Protein AF-A0A3S3QC38-F1 (afdb_monomer_lite)

Organism: NCBI:txid1859131

Structure (mmCIF, N/CA/C/O backbone):
data_AF-A0A3S3QC38-F1
#
_entry.id   AF-A0A3S3QC38-F1
#
loop_
_atom_site.group_PDB
_atom_site.id
_atom_site.type_symbol
_atom_site.label_atom_id
_atom_site.label_alt_id
_atom_site.label_comp_id
_atom_site.label_asym_id
_atom_site.label_entity_id
_atom_site.label_seq_id
_atom_site.pdbx_PDB_ins_code
_atom_site.Cartn_x
_atom_site.Cartn_y
_atom_site.Cartn_z
_atom_site.occupancy
_atom_site.B_iso_or_equiv
_atom_site.auth_seq_id
_atom_site.auth_comp_id
_atom_site.auth_asym_id
_atom_site.auth_atom_id
_atom_site.pdbx_PDB_model_num
ATOM 1 N N . MET A 1 1 ? -0.407 10.934 -14.354 1.00 47.75 1 MET A N 1
ATOM 2 C CA . MET A 1 1 ? -0.727 11.441 -13.006 1.00 47.75 1 MET A CA 1
ATOM 3 C C . MET A 1 1 ? 0.006 12.748 -12.879 1.00 47.75 1 MET A C 1
ATOM 5 O O . MET A 1 1 ? 1.138 12.801 -13.330 1.00 47.75 1 MET A O 1
ATOM 9 N N . ASN A 1 2 ? -0.659 13.796 -12.411 1.00 53.56 2 ASN A N 1
ATOM 10 C CA . ASN A 1 2 ? 0.030 15.034 -12.074 1.00 53.56 2 ASN A CA 1
ATOM 11 C C . ASN A 1 2 ? 0.707 14.791 -10.716 1.00 53.56 2 ASN A C 1
ATOM 13 O O . ASN A 1 2 ? 0.024 14.315 -9.810 1.00 53.56 2 ASN A O 1
ATOM 17 N N . ASP A 1 3 ? 2.009 15.034 -10.573 1.00 58.38 3 ASP A N 1
ATOM 18 C CA . ASP A 1 3 ? 2.779 14.559 -9.407 1.00 58.38 3 ASP A CA 1
ATOM 19 C C . ASP A 1 3 ? 2.221 15.101 -8.080 1.00 58.38 3 ASP A C 1
ATOM 21 O O . ASP A 1 3 ? 2.177 14.400 -7.076 1.00 58.38 3 ASP A O 1
ATOM 25 N N . THR A 1 4 ? 1.659 16.311 -8.074 1.00 63.00 4 THR A N 1
ATOM 26 C CA . THR A 1 4 ? 1.004 16.893 -6.888 1.00 63.00 4 THR A CA 1
ATOM 27 C C . THR A 1 4 ? -0.223 16.099 -6.412 1.00 63.00 4 THR A C 1
ATOM 29 O O . THR A 1 4 ? -0.522 16.084 -5.219 1.00 63.00 4 THR A O 1
ATOM 32 N N . ASP A 1 5 ? -0.919 15.412 -7.317 1.00 85.62 5 ASP A N 1
ATOM 33 C CA . ASP A 1 5 ? -2.148 14.674 -7.006 1.00 85.62 5 ASP A CA 1
ATOM 34 C C . ASP A 1 5 ? -1.849 13.369 -6.252 1.00 85.62 5 ASP A C 1
ATOM 36 O O . ASP A 1 5 ? -2.540 13.034 -5.292 1.00 85.62 5 ASP A O 1
ATOM 40 N N . ILE A 1 6 ? -0.752 12.674 -6.587 1.00 93.88 6 ILE A N 1
ATOM 41 C CA . ILE A 1 6 ? -0.439 11.391 -5.940 1.00 93.88 6 ILE A CA 1
ATOM 42 C C . ILE A 1 6 ? 0.040 11.544 -4.500 1.00 93.88 6 ILE A C 1
ATOM 44 O O . ILE A 1 6 ? -0.321 10.744 -3.639 1.00 93.88 6 ILE A O 1
ATOM 48 N N . TYR A 1 7 ? 0.803 12.595 -4.197 1.00 93.62 7 TYR A N 1
ATOM 49 C CA . TYR A 1 7 ? 1.201 12.879 -2.818 1.00 93.62 7 TYR A CA 1
ATOM 50 C C . TYR A 1 7 ? -0.015 13.235 -1.953 1.00 93.62 7 TYR A C 1
ATOM 52 O O . TYR A 1 7 ? -0.112 12.778 -0.811 1.00 93.62 7 TYR A O 1
ATOM 60 N N . ASN A 1 8 ? -0.969 13.993 -2.509 1.00 94.19 8 ASN A N 1
ATOM 61 C CA . ASN A 1 8 ? -2.238 14.279 -1.844 1.00 94.19 8 ASN A CA 1
ATOM 62 C C . ASN A 1 8 ? -3.067 13.002 -1.636 1.00 94.19 8 ASN A C 1
ATOM 64 O O . ASN A 1 8 ? -3.601 12.797 -0.545 1.00 94.19 8 ASN A O 1
ATOM 68 N N . GLU A 1 9 ? -3.131 12.119 -2.634 1.00 96.31 9 GLU A N 1
ATOM 69 C CA . GLU A 1 9 ? -3.802 10.821 -2.526 1.00 96.31 9 GLU A CA 1
ATOM 70 C C . GLU A 1 9 ? -3.205 9.968 -1.398 1.00 96.31 9 GLU A C 1
ATOM 72 O O . GLU A 1 9 ? -3.947 9.528 -0.519 1.00 96.31 9 GLU A O 1
ATOM 77 N N . ILE A 1 10 ? -1.877 9.783 -1.357 1.00 97.31 10 ILE A N 1
ATOM 78 C CA . ILE A 1 10 ? -1.205 8.998 -0.304 1.00 97.31 10 ILE A CA 1
ATOM 79 C C . ILE A 1 10 ? -1.527 9.577 1.079 1.00 97.31 10 ILE A C 1
ATOM 81 O O . ILE A 1 10 ? -1.963 8.847 1.973 1.00 97.31 10 ILE A O 1
ATOM 85 N N . ASN A 1 11 ? -1.343 10.891 1.251 1.00 96.00 11 ASN A N 1
ATOM 86 C CA . ASN A 1 11 ? -1.612 11.566 2.520 1.00 96.00 11 ASN A CA 1
ATOM 87 C C . ASN A 1 11 ? -3.074 11.386 2.945 1.00 96.00 11 ASN A C 1
ATOM 89 O O . ASN A 1 11 ? -3.356 11.128 4.115 1.00 96.00 11 ASN A O 1
ATOM 93 N N . SER A 1 12 ? -4.006 11.478 1.998 1.00 96.31 12 SER A N 1
ATOM 94 C CA . SER A 1 12 ? -5.433 11.355 2.280 1.00 96.31 12 SER A CA 1
ATOM 95 C C . SER A 1 12 ? -5.813 9.927 2.674 1.00 96.31 12 SER A C 1
ATOM 97 O O . SER A 1 12 ? -6.453 9.711 3.703 1.00 96.31 12 SER A O 1
ATOM 99 N N . ARG A 1 13 ? -5.363 8.932 1.902 1.00 97.50 13 ARG A N 1
ATOM 100 C CA . ARG A 1 13 ? -5.682 7.517 2.136 1.00 97.50 13 ARG A CA 1
ATOM 101 C C . ARG A 1 13 ? -5.091 6.962 3.419 1.00 97.50 13 ARG A C 1
ATOM 103 O O . ARG A 1 13 ? -5.681 6.054 3.997 1.00 97.50 13 ARG A O 1
ATOM 110 N N . ILE A 1 14 ? -3.923 7.447 3.834 1.00 97.75 14 ILE A N 1
ATOM 111 C CA . ILE A 1 14 ? -3.209 6.896 4.989 1.00 97.75 14 ILE A CA 1
ATOM 112 C C . ILE A 1 14 ? -3.366 7.797 6.207 1.00 97.75 14 ILE A C 1
ATOM 114 O O . ILE A 1 14 ? -3.974 7.392 7.196 1.00 97.75 14 ILE A O 1
ATOM 118 N N . TYR A 1 15 ? -2.828 9.012 6.139 1.00 94.38 15 TYR A N 1
ATOM 119 C CA . TYR A 1 15 ? -2.765 9.909 7.287 1.00 94.38 15 TYR A CA 1
ATOM 120 C C . TYR A 1 15 ? -4.142 10.494 7.631 1.00 94.38 15 TYR A C 1
ATOM 122 O O . TYR A 1 15 ? -4.605 10.325 8.760 1.00 94.38 15 TYR A O 1
ATOM 130 N N . LEU A 1 16 ? -4.844 11.106 6.666 1.00 94.25 16 LEU A N 1
ATOM 131 C CA . LEU A 1 16 ? -6.165 11.694 6.934 1.00 94.25 16 LEU A CA 1
ATOM 132 C C . LEU A 1 16 ? -7.210 10.623 7.257 1.00 94.25 16 LEU A C 1
ATOM 134 O O . LEU A 1 16 ? -7.998 10.814 8.177 1.00 94.25 16 LEU A O 1
ATOM 138 N N . GLN A 1 17 ? -7.191 9.475 6.571 1.00 95.94 17 GLN A N 1
ATOM 139 C CA . GLN A 1 17 ? -8.055 8.340 6.912 1.00 95.94 17 GLN A CA 1
ATOM 140 C C . GLN A 1 17 ? -7.850 7.875 8.357 1.00 95.94 17 GLN A C 1
ATOM 142 O O . GLN A 1 17 ? -8.835 7.628 9.052 1.00 95.94 17 GLN A O 1
ATOM 147 N N . ALA A 1 18 ? -6.599 7.737 8.809 1.00 94.75 18 ALA A N 1
ATOM 148 C CA . ALA A 1 18 ? -6.314 7.353 10.186 1.00 94.75 18 ALA A CA 1
ATOM 149 C C . ALA A 1 18 ? -6.810 8.426 11.156 1.00 94.75 18 ALA A C 1
ATOM 151 O O . ALA A 1 18 ? -7.557 8.102 12.069 1.00 94.75 18 ALA A O 1
ATOM 152 N N . GLN A 1 19 ? -6.487 9.700 10.915 1.00 92.19 19 GLN A N 1
ATOM 153 C CA . GLN A 1 19 ? -6.956 10.822 11.734 1.00 92.19 19 GLN A CA 1
ATOM 154 C C . GLN A 1 19 ? -8.486 10.855 11.853 1.00 92.19 19 GLN A C 1
ATOM 156 O O . GLN A 1 19 ? -9.016 11.048 12.946 1.00 92.19 19 GLN A O 1
ATOM 161 N N . HIS A 1 20 ? -9.185 10.616 10.744 1.00 92.50 20 HIS A N 1
ATOM 162 C CA . HIS A 1 20 ? -10.645 10.592 10.674 1.00 92.50 20 HIS A CA 1
ATOM 163 C C . HIS A 1 20 ? -11.271 9.474 11.513 1.00 92.50 20 HIS A C 1
ATOM 165 O O . HIS A 1 20 ? -12.328 9.651 12.110 1.00 92.50 20 HIS A O 1
ATOM 171 N N . LEU A 1 21 ? -10.612 8.317 11.594 1.00 92.75 21 LEU A N 1
ATOM 172 C CA . LEU A 1 21 ? -11.066 7.196 12.424 1.00 92.75 21 LEU A CA 1
ATOM 173 C C . LEU A 1 21 ? -10.551 7.291 13.872 1.00 92.75 21 LEU A C 1
ATOM 175 O O . LEU A 1 21 ? -11.118 6.673 14.771 1.00 92.75 21 LEU A O 1
ATOM 179 N N . SER A 1 22 ? -9.491 8.059 14.121 1.00 87.00 22 SER A N 1
ATOM 180 C CA . SER A 1 22 ? -8.841 8.151 15.431 1.00 87.00 22 SER A CA 1
ATOM 181 C C . SER A 1 22 ? -9.603 8.992 16.454 1.00 87.00 22 SER A C 1
ATOM 183 O O . SER A 1 22 ? -9.296 8.898 17.640 1.00 87.00 22 SER A O 1
ATOM 185 N N . THR A 1 23 ? -10.621 9.762 16.051 1.00 83.06 23 THR A N 1
ATOM 186 C CA . THR A 1 23 ? -11.356 10.691 16.935 1.00 83.06 23 THR A CA 1
ATOM 187 C C . THR A 1 23 ? -11.881 10.041 18.222 1.00 83.06 23 THR A C 1
ATOM 189 O O . THR A 1 23 ? -11.963 10.702 19.252 1.00 83.06 23 THR A O 1
ATOM 192 N N . PHE A 1 24 ? -12.192 8.741 18.199 1.00 82.38 24 PHE A N 1
ATOM 193 C CA . PHE A 1 24 ? -12.720 8.010 19.358 1.00 82.38 24 PHE A CA 1
ATOM 194 C C . PHE A 1 24 ? -11.678 7.178 20.117 1.00 82.38 24 PHE A C 1
ATOM 196 O O . PHE A 1 24 ? -12.014 6.590 21.146 1.00 82.38 24 PHE A O 1
ATOM 203 N N . LEU A 1 25 ? -10.425 7.112 19.656 1.00 87.12 25 LEU A N 1
ATOM 204 C CA . LEU A 1 25 ? -9.401 6.263 20.274 1.00 87.12 25 LEU A CA 1
ATOM 205 C C . LEU A 1 25 ? -9.091 6.697 21.709 1.00 87.12 25 LEU A C 1
ATOM 207 O O . LEU A 1 25 ? -9.108 5.861 22.613 1.00 87.12 25 LEU A O 1
ATOM 211 N N . VAL A 1 26 ? -8.891 8.000 21.933 1.00 83.44 26 VAL A N 1
ATOM 212 C CA . VAL A 1 26 ? -8.611 8.559 23.267 1.00 83.44 26 VAL A CA 1
ATOM 213 C C . VAL A 1 26 ? -9.781 8.322 24.218 1.00 83.44 26 VAL A C 1
ATOM 215 O O . VAL A 1 26 ? -9.595 7.857 25.342 1.00 83.44 26 VAL A O 1
ATOM 218 N N . THR A 1 27 ? -11.010 8.562 23.753 1.00 83.50 27 THR A N 1
ATOM 219 C CA . THR A 1 27 ? -12.229 8.320 24.541 1.00 83.50 27 THR A CA 1
ATOM 220 C C . THR A 1 27 ? -12.402 6.841 24.896 1.00 83.50 27 THR A C 1
ATOM 222 O O . THR A 1 27 ? -12.952 6.524 25.947 1.00 83.50 27 THR A O 1
ATOM 225 N N . CYS A 1 28 ? -11.895 5.932 24.060 1.00 85.50 28 CYS A N 1
ATOM 226 C CA . CYS A 1 28 ? -11.933 4.487 24.289 1.00 85.50 28 CYS A CA 1
ATOM 227 C C . CYS A 1 28 ? -10.743 3.955 25.110 1.00 85.50 28 CYS A C 1
ATOM 229 O O . CYS A 1 28 ? -10.597 2.740 25.243 1.00 85.50 28 CYS A O 1
ATOM 231 N N . GLY A 1 29 ? -9.922 4.837 25.690 1.00 85.06 29 GLY A N 1
ATOM 232 C CA . GLY A 1 29 ? -8.865 4.471 26.634 1.00 85.06 29 GLY A CA 1
ATOM 233 C C . GLY A 1 29 ? -7.462 4.371 26.039 1.00 85.06 29 GLY A C 1
ATOM 234 O O . GLY A 1 29 ? -6.558 3.904 26.734 1.00 85.06 29 GLY A O 1
ATOM 235 N N . LEU A 1 30 ? -7.255 4.814 24.795 1.00 91.62 30 LEU A N 1
ATOM 236 C CA . LEU A 1 30 ? -5.915 4.963 24.233 1.00 91.62 30 LEU A CA 1
ATOM 237 C C . LEU A 1 30 ? -5.232 6.174 24.879 1.00 91.62 30 LEU A C 1
ATOM 239 O O . LEU A 1 30 ? -5.801 7.264 24.915 1.00 91.62 30 LEU A O 1
ATOM 243 N N . ASN A 1 31 ? -4.018 6.010 25.406 1.00 91.38 31 ASN A N 1
ATOM 244 C CA . ASN A 1 31 ? -3.305 7.155 25.977 1.00 91.38 31 ASN A CA 1
ATOM 245 C C . ASN A 1 31 ? -2.632 8.005 24.883 1.00 91.38 31 ASN A C 1
ATOM 247 O O . ASN A 1 31 ? -2.326 7.510 23.800 1.00 91.38 31 ASN A O 1
ATOM 251 N N . ALA A 1 32 ? -2.329 9.271 25.192 1.00 90.06 32 ALA A N 1
ATOM 252 C CA . ALA A 1 32 ? -1.720 10.207 24.238 1.00 90.06 32 ALA A CA 1
ATOM 253 C C . ALA A 1 32 ? -0.416 9.675 23.608 1.00 90.06 32 ALA A C 1
ATOM 255 O O . ALA A 1 32 ? -0.174 9.840 22.421 1.00 90.06 32 ALA A O 1
ATOM 256 N N . LYS A 1 33 ? 0.407 8.943 24.374 1.00 92.75 33 LYS A N 1
ATOM 257 C CA . LYS A 1 33 ? 1.656 8.356 23.862 1.00 92.75 33 LYS A CA 1
ATOM 258 C C . LYS A 1 33 ? 1.407 7.233 22.850 1.00 92.75 33 LYS A C 1
ATOM 260 O O . LYS A 1 33 ? 2.246 6.980 21.988 1.00 92.75 33 LYS A O 1
ATOM 265 N N . GLU A 1 34 ? 0.325 6.482 22.998 1.00 93.56 34 GLU A N 1
ATOM 266 C CA . GLU A 1 34 ? -0.087 5.457 22.038 1.00 93.56 34 GLU A CA 1
ATOM 267 C C . GLU A 1 34 ? -0.701 6.084 20.791 1.00 93.56 34 GLU A C 1
ATOM 269 O O . GLU A 1 34 ? -0.371 5.663 19.686 1.00 93.56 34 GLU A O 1
ATOM 274 N N . GLU A 1 35 ? -1.514 7.122 20.956 1.00 92.12 35 GLU A N 1
ATOM 275 C CA . GLU A 1 35 ? -2.044 7.920 19.853 1.00 92.12 35 GLU A CA 1
ATOM 276 C C . GLU A 1 35 ? -0.913 8.523 19.001 1.00 92.12 35 GLU A C 1
ATOM 278 O O . GLU A 1 35 ? -0.857 8.278 17.794 1.00 92.12 35 GLU A O 1
ATOM 283 N N . ASP A 1 36 ? 0.067 9.178 19.632 1.00 92.25 36 ASP A N 1
ATOM 284 C CA . ASP A 1 36 ? 1.259 9.715 18.962 1.00 92.25 36 ASP A CA 1
ATOM 285 C C . ASP A 1 36 ? 2.014 8.634 18.176 1.00 92.25 36 ASP A C 1
ATOM 287 O O . ASP A 1 36 ? 2.482 8.865 17.060 1.00 92.25 36 ASP A O 1
ATOM 291 N N . LYS A 1 37 ? 2.119 7.415 18.726 1.00 94.62 37 LYS A N 1
ATOM 292 C CA . LYS A 1 37 ? 2.753 6.293 18.018 1.00 94.62 37 LYS A CA 1
ATOM 293 C C . LYS A 1 37 ? 1.963 5.876 16.787 1.00 94.62 37 LYS A C 1
ATOM 295 O O . LYS A 1 37 ? 2.585 5.535 15.786 1.00 94.62 37 LYS A O 1
ATOM 300 N N . ILE A 1 38 ? 0.632 5.860 16.844 1.00 94.19 38 ILE A N 1
ATOM 301 C CA . ILE A 1 38 ? -0.197 5.541 15.673 1.00 94.19 38 ILE A CA 1
ATOM 302 C C . ILE A 1 38 ? 0.018 6.599 14.597 1.00 94.19 38 ILE A C 1
ATOM 304 O O . ILE A 1 38 ? 0.282 6.237 13.450 1.00 94.19 38 ILE A O 1
ATOM 308 N N . PHE A 1 39 ? -0.002 7.882 14.963 1.00 93.12 39 PHE A N 1
ATOM 309 C CA . PHE A 1 39 ? 0.266 8.963 14.018 1.00 93.12 39 PHE A CA 1
ATOM 310 C C . PHE A 1 39 ? 1.664 8.857 13.410 1.00 93.12 39 PHE A C 1
ATOM 312 O O . PHE A 1 39 ? 1.794 8.886 12.185 1.00 93.12 39 PHE A O 1
ATOM 319 N N . GLN A 1 40 ? 2.694 8.605 14.220 1.00 95.81 40 GLN A N 1
ATOM 320 C CA . GLN A 1 40 ? 4.047 8.381 13.714 1.00 95.81 40 GLN A CA 1
ATOM 321 C C . GLN A 1 40 ? 4.109 7.185 12.756 1.00 95.81 40 GLN A C 1
ATOM 323 O O . GLN A 1 40 ? 4.727 7.279 11.702 1.00 95.81 40 GLN A O 1
ATOM 328 N N . ILE A 1 41 ? 3.431 6.077 13.071 1.00 96.50 41 ILE A N 1
ATOM 329 C CA . ILE A 1 41 ? 3.367 4.911 12.182 1.00 96.50 41 ILE A CA 1
ATOM 330 C C . ILE A 1 41 ? 2.700 5.284 10.850 1.00 96.50 41 ILE A C 1
ATOM 332 O O . ILE A 1 41 ? 3.209 4.912 9.795 1.00 96.50 41 ILE A O 1
ATOM 336 N N . THR A 1 42 ? 1.5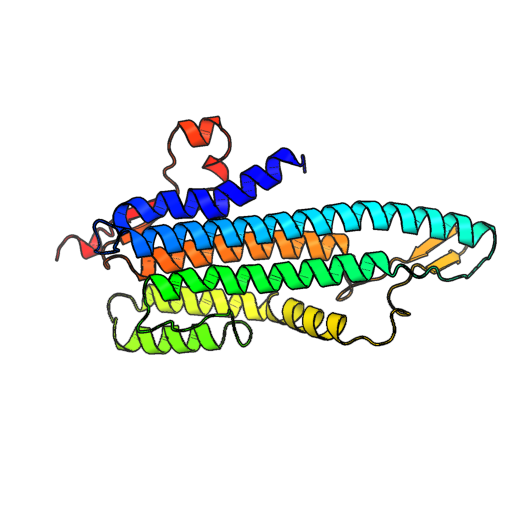90 6.027 10.865 1.00 96.62 42 THR A N 1
ATOM 337 C CA . THR A 1 42 ? 0.897 6.446 9.629 1.00 96.62 42 THR A CA 1
ATOM 338 C C . THR A 1 42 ? 1.739 7.398 8.781 1.00 96.62 42 THR A C 1
ATOM 340 O O . THR A 1 42 ? 1.742 7.289 7.552 1.00 96.62 42 THR A O 1
ATOM 343 N N . LEU A 1 43 ? 2.512 8.279 9.420 1.00 96.38 43 LEU A N 1
ATOM 344 C CA . LEU A 1 43 ? 3.472 9.146 8.749 1.00 96.38 43 LEU A CA 1
ATOM 345 C C . LEU A 1 43 ? 4.625 8.333 8.147 1.00 96.38 43 LEU A C 1
ATOM 347 O O . LEU A 1 43 ? 4.958 8.515 6.980 1.00 96.38 43 LEU A O 1
ATOM 351 N N . ASP A 1 44 ? 5.188 7.387 8.899 1.00 97.25 44 ASP A N 1
ATOM 352 C CA . ASP A 1 44 ? 6.259 6.516 8.414 1.00 97.25 44 ASP A CA 1
ATOM 353 C C . ASP A 1 44 ? 5.798 5.721 7.184 1.00 97.25 44 ASP A C 1
ATOM 355 O O . ASP A 1 44 ? 6.511 5.657 6.186 1.00 97.25 44 ASP A O 1
ATOM 359 N N . VAL A 1 45 ? 4.587 5.153 7.213 1.00 97.88 45 VAL A N 1
ATOM 360 C CA . VAL A 1 45 ? 3.989 4.460 6.059 1.00 97.88 45 VAL A CA 1
ATOM 361 C C . VAL A 1 45 ? 3.817 5.400 4.869 1.00 97.88 45 VAL A C 1
ATOM 363 O O . VAL A 1 45 ? 4.167 5.034 3.748 1.00 97.88 45 VAL A O 1
ATOM 366 N N . THR A 1 46 ? 3.317 6.612 5.109 1.00 97.56 46 THR A N 1
ATOM 367 C CA . THR A 1 46 ? 3.157 7.648 4.082 1.00 97.56 46 THR A CA 1
ATOM 368 C C . THR A 1 46 ? 4.496 7.932 3.398 1.00 97.56 46 THR A C 1
ATOM 370 O O . THR A 1 46 ? 4.588 7.844 2.177 1.00 97.56 46 THR A O 1
ATOM 373 N N . LEU A 1 47 ? 5.566 8.149 4.168 1.00 96.94 47 LEU A N 1
ATOM 374 C CA . LEU A 1 47 ? 6.917 8.370 3.642 1.00 96.94 47 LEU A CA 1
ATOM 375 C C . LEU A 1 47 ? 7.440 7.175 2.829 1.00 96.94 47 LEU A C 1
ATOM 377 O O . LEU A 1 47 ? 8.117 7.364 1.819 1.00 96.94 47 LEU A O 1
ATOM 381 N N . LYS A 1 48 ? 7.121 5.937 3.227 1.00 98.00 48 LYS A N 1
ATOM 382 C CA . LYS A 1 48 ? 7.500 4.736 2.462 1.00 98.00 48 LYS A CA 1
ATOM 383 C C . LYS A 1 48 ? 6.765 4.637 1.126 1.00 98.00 48 LYS A C 1
ATOM 385 O O . LYS A 1 48 ? 7.398 4.330 0.118 1.00 98.00 48 LYS A O 1
ATOM 390 N N . LEU A 1 49 ? 5.472 4.950 1.095 1.00 98.19 49 LEU A N 1
ATOM 391 C CA . LEU A 1 49 ? 4.689 5.007 -0.143 1.00 98.19 49 LEU A CA 1
ATOM 392 C C . LEU A 1 49 ? 5.171 6.133 -1.070 1.00 98.19 49 LEU A C 1
ATOM 394 O O . LEU A 1 49 ? 5.271 5.935 -2.276 1.00 98.19 49 LEU A O 1
ATOM 398 N N . GLN A 1 50 ? 5.549 7.287 -0.522 1.00 97.06 50 GLN A N 1
ATOM 399 C CA . GLN A 1 50 ? 6.156 8.370 -1.303 1.00 97.06 50 GLN A CA 1
ATOM 400 C C . GLN A 1 50 ? 7.519 7.964 -1.882 1.00 97.06 50 GLN A C 1
ATOM 402 O O . GLN A 1 50 ? 7.803 8.240 -3.044 1.00 97.06 50 GLN A O 1
ATOM 407 N N . ALA A 1 51 ? 8.337 7.228 -1.124 1.00 97.69 51 ALA A N 1
ATOM 408 C CA . ALA A 1 51 ? 9.584 6.667 -1.641 1.00 97.69 51 ALA A CA 1
ATOM 409 C C . ALA A 1 51 ? 9.348 5.653 -2.779 1.00 97.69 51 ALA A C 1
ATOM 411 O O . ALA A 1 51 ? 10.148 5.570 -3.707 1.00 97.69 51 ALA A O 1
ATOM 412 N N . MET A 1 52 ? 8.238 4.904 -2.758 1.00 98.12 52 MET A N 1
ATOM 413 C CA . MET A 1 52 ? 7.853 4.055 -3.893 1.00 98.12 52 MET A CA 1
ATOM 414 C C . MET A 1 52 ? 7.555 4.882 -5.152 1.00 98.12 52 MET A C 1
ATOM 416 O O . MET A 1 52 ? 7.988 4.494 -6.234 1.00 98.12 52 MET A O 1
ATOM 420 N N . ILE A 1 53 ? 6.865 6.022 -5.023 1.00 97.56 53 ILE A N 1
ATOM 421 C CA . ILE A 1 53 ? 6.626 6.948 -6.144 1.00 97.56 53 ILE A CA 1
ATOM 422 C C . ILE A 1 53 ? 7.940 7.507 -6.688 1.00 97.56 53 ILE A C 1
ATOM 424 O O . ILE A 1 53 ? 8.158 7.460 -7.894 1.00 97.56 53 ILE A O 1
ATOM 428 N N . TYR A 1 54 ? 8.856 7.917 -5.813 1.00 97.25 54 TYR A N 1
ATOM 429 C CA . TYR A 1 54 ? 10.188 8.367 -6.218 1.00 97.25 54 TYR A CA 1
ATOM 430 C C . TYR A 1 54 ? 10.917 7.331 -7.096 1.00 97.25 54 TYR A C 1
ATOM 432 O O . TYR A 1 54 ? 11.405 7.655 -8.180 1.00 97.25 54 TYR A O 1
ATOM 440 N N . HIS A 1 55 ? 10.942 6.061 -6.676 1.00 97.38 55 HIS A N 1
ATOM 441 C CA . HIS A 1 55 ? 11.568 4.993 -7.463 1.00 97.38 55 HIS A CA 1
ATOM 442 C C . HIS A 1 55 ? 10.812 4.700 -8.769 1.00 97.38 55 HIS A C 1
ATOM 444 O O . HIS A 1 55 ? 11.430 4.395 -9.787 1.00 97.38 55 HIS A O 1
ATOM 450 N N . LEU A 1 56 ? 9.482 4.828 -8.779 1.00 96.56 56 LEU A N 1
ATOM 451 C CA . LEU A 1 56 ? 8.662 4.703 -9.987 1.00 96.56 56 LEU A CA 1
ATOM 452 C C . LEU A 1 56 ? 8.988 5.794 -11.023 1.00 96.56 56 LEU A C 1
ATOM 454 O O . LEU A 1 56 ? 9.127 5.508 -12.216 1.00 96.56 56 LEU A O 1
ATOM 458 N N . GLU A 1 57 ? 9.092 7.043 -10.578 1.00 96.06 57 GLU A N 1
ATOM 459 C CA . GLU A 1 57 ? 9.415 8.201 -11.415 1.00 96.06 57 GLU A CA 1
ATOM 460 C C . GLU A 1 57 ? 10.834 8.079 -11.982 1.00 96.06 57 GLU A C 1
ATOM 462 O O . GLU A 1 57 ? 11.035 8.210 -13.194 1.00 96.06 57 GLU A O 1
ATOM 467 N N . ASN A 1 58 ? 11.804 7.721 -11.136 1.00 97.06 58 ASN A N 1
ATOM 468 C CA . ASN A 1 58 ? 13.174 7.448 -11.565 1.00 97.06 58 ASN A CA 1
ATOM 469 C C . ASN A 1 58 ? 13.245 6.311 -12.580 1.00 97.06 58 ASN A C 1
ATOM 471 O O . ASN A 1 58 ? 13.906 6.464 -13.609 1.00 97.06 58 ASN A O 1
ATOM 475 N N . TYR A 1 59 ? 12.549 5.200 -12.327 1.00 95.69 59 TYR A N 1
ATOM 476 C CA . TYR A 1 59 ? 12.483 4.090 -13.272 1.00 95.69 59 TYR A CA 1
ATOM 477 C C . TYR A 1 59 ? 11.902 4.561 -14.609 1.00 95.69 59 TYR A C 1
ATOM 479 O O . TYR A 1 59 ? 12.461 4.258 -15.656 1.00 95.69 59 TYR A O 1
ATOM 487 N N . THR A 1 60 ? 10.818 5.343 -14.597 1.00 95.69 60 THR A N 1
ATOM 488 C CA . THR A 1 60 ? 10.175 5.861 -15.821 1.00 95.69 60 THR A CA 1
ATOM 489 C C . THR A 1 60 ? 11.136 6.709 -16.654 1.00 95.69 60 THR A C 1
ATOM 491 O O . THR A 1 60 ? 11.217 6.557 -17.878 1.00 95.69 60 THR A O 1
ATOM 494 N N . ARG A 1 61 ? 11.893 7.586 -15.989 1.00 96.19 61 ARG A N 1
ATOM 495 C CA . ARG A 1 61 ? 12.916 8.414 -16.632 1.00 96.19 61 ARG A CA 1
ATOM 496 C C . ARG A 1 61 ? 14.031 7.549 -17.228 1.00 96.19 61 ARG A C 1
ATOM 498 O O . ARG A 1 61 ? 14.335 7.681 -18.412 1.00 96.19 61 ARG A O 1
ATOM 505 N N . LEU A 1 62 ? 14.592 6.637 -16.434 1.00 94.75 62 LEU A N 1
ATOM 506 C CA . LEU A 1 62 ? 15.672 5.744 -16.859 1.00 94.75 62 LEU A CA 1
ATOM 507 C C . LEU A 1 62 ? 15.235 4.794 -17.988 1.00 94.75 62 LEU A C 1
ATOM 509 O O . LEU A 1 62 ? 16.021 4.548 -18.895 1.00 94.75 62 LEU A O 1
ATOM 513 N N . ASP A 1 63 ? 13.998 4.286 -17.981 1.00 93.06 63 ASP A N 1
ATOM 514 C CA . ASP A 1 63 ? 13.464 3.391 -19.027 1.00 93.06 63 ASP A CA 1
ATOM 515 C C . ASP A 1 63 ? 13.470 4.103 -20.384 1.00 93.06 63 ASP A C 1
ATOM 517 O O . ASP A 1 63 ? 13.905 3.548 -21.393 1.00 93.06 63 ASP A O 1
ATOM 521 N N . SER A 1 64 ? 13.083 5.381 -20.386 1.00 92.44 64 SER A N 1
ATOM 522 C CA . SER A 1 64 ? 13.113 6.227 -21.581 1.00 92.44 64 SER A CA 1
ATOM 523 C C . SER A 1 64 ? 14.545 6.488 -22.068 1.00 92.44 64 SER A C 1
ATOM 525 O O . SER A 1 64 ? 14.812 6.461 -23.271 1.00 92.44 64 SER A O 1
ATOM 527 N N . GLU A 1 65 ? 15.483 6.732 -21.149 1.00 92.44 65 GLU A N 1
ATOM 528 C CA . GLU A 1 65 ? 16.903 6.933 -21.465 1.00 92.44 65 GLU A CA 1
ATOM 529 C C . GLU A 1 65 ? 17.519 5.663 -22.072 1.00 92.44 65 GLU A C 1
ATOM 531 O O . GLU A 1 65 ? 18.054 5.713 -23.183 1.00 92.44 65 GLU A O 1
ATOM 536 N N . TYR A 1 66 ? 17.351 4.511 -21.417 1.00 91.12 66 TYR A N 1
ATOM 537 C CA . TYR A 1 66 ? 17.888 3.235 -21.888 1.00 91.12 66 TYR A CA 1
ATOM 538 C C . TYR A 1 66 ? 17.273 2.776 -23.207 1.00 91.12 66 TYR A C 1
ATOM 540 O O . TYR A 1 66 ? 17.989 2.245 -24.055 1.00 91.12 66 TYR A O 1
ATOM 548 N N . GLN A 1 67 ? 15.977 3.004 -23.429 1.00 89.50 67 GLN A N 1
ATOM 549 C CA . GLN A 1 67 ? 15.345 2.690 -24.709 1.00 89.50 67 GLN A CA 1
ATOM 550 C C . GLN A 1 67 ? 15.984 3.492 -25.857 1.00 89.50 67 GLN A C 1
ATOM 552 O O . GLN A 1 67 ? 16.314 2.932 -26.907 1.00 89.50 67 GLN A O 1
ATOM 557 N N . ASN A 1 68 ? 16.208 4.792 -25.648 1.00 88.44 68 ASN A N 1
ATOM 558 C CA . ASN A 1 68 ? 16.857 5.654 -26.635 1.00 88.44 68 ASN A CA 1
ATOM 559 C C . ASN A 1 68 ? 18.323 5.261 -26.873 1.00 88.44 68 ASN A C 1
ATOM 561 O O . ASN A 1 68 ? 18.798 5.277 -28.012 1.00 88.44 68 ASN A O 1
ATOM 565 N N . GLU A 1 69 ? 19.053 4.913 -25.814 1.00 87.44 69 GLU A N 1
ATOM 566 C CA . GLU A 1 69 ? 20.436 4.444 -25.911 1.00 87.44 69 GLU A CA 1
ATOM 567 C C . GLU A 1 69 ? 20.543 3.108 -26.643 1.00 87.44 69 GLU A C 1
ATOM 569 O O . GLU A 1 69 ? 21.384 2.980 -27.533 1.00 87.44 69 GLU A O 1
ATOM 574 N N . ALA A 1 70 ? 19.664 2.150 -26.345 1.00 87.19 70 ALA A N 1
ATOM 575 C CA . ALA A 1 70 ? 19.624 0.854 -27.012 1.00 87.19 70 ALA A CA 1
ATOM 576 C C . ALA A 1 70 ? 19.383 1.009 -28.522 1.00 87.19 70 ALA A C 1
ATOM 578 O O . ALA A 1 70 ? 20.080 0.391 -29.325 1.00 87.19 70 ALA A O 1
ATOM 579 N N . MET A 1 71 ? 18.470 1.901 -28.928 1.00 86.38 71 MET A N 1
ATOM 580 C CA . MET A 1 71 ? 18.255 2.225 -30.344 1.00 86.38 71 MET A CA 1
ATOM 581 C C . MET A 1 71 ? 19.499 2.839 -31.000 1.00 86.38 71 MET A C 1
ATOM 583 O O . MET A 1 71 ? 19.915 2.404 -32.074 1.00 86.38 71 MET A O 1
ATOM 587 N N . LYS A 1 72 ? 20.131 3.829 -30.355 1.00 86.56 72 LYS A N 1
ATOM 588 C CA . LYS A 1 72 ? 21.368 4.449 -30.866 1.00 86.56 72 LYS A CA 1
ATOM 589 C C . LYS A 1 72 ? 22.506 3.436 -30.981 1.00 86.56 72 LYS A C 1
ATOM 591 O O . LYS A 1 72 ? 23.300 3.510 -31.920 1.00 86.56 72 LYS A O 1
ATOM 596 N N . HIS A 1 73 ? 22.600 2.521 -30.020 1.00 85.12 73 HIS A N 1
ATOM 597 C CA . HIS A 1 73 ? 23.611 1.477 -29.991 1.00 85.12 73 HIS A CA 1
ATOM 598 C C . HIS A 1 73 ? 23.369 0.448 -31.096 1.00 85.12 73 HIS A C 1
ATOM 600 O O . HIS A 1 73 ? 24.313 0.102 -31.797 1.00 85.12 73 HIS A O 1
ATOM 606 N N . PHE A 1 74 ? 22.117 0.050 -31.337 1.00 84.38 74 PHE A N 1
ATOM 607 C CA . PHE A 1 74 ? 21.742 -0.842 -32.435 1.00 84.38 74 PHE A CA 1
ATOM 608 C C . PHE A 1 74 ? 22.138 -0.290 -33.810 1.00 84.38 74 PHE A C 1
ATOM 610 O O . PHE A 1 74 ? 22.719 -1.022 -34.607 1.00 84.38 74 PHE A O 1
ATOM 617 N N . CYS A 1 75 ? 21.934 1.011 -34.062 1.00 80.69 75 CYS A N 1
ATOM 618 C CA . CYS A 1 75 ? 22.364 1.650 -35.314 1.00 80.69 75 CYS A CA 1
ATOM 619 C C . CYS A 1 75 ? 23.878 1.537 -35.571 1.00 80.69 75 CYS A C 1
ATOM 621 O O . CYS A 1 75 ? 24.313 1.614 -36.716 1.00 80.69 75 CYS A O 1
ATOM 623 N N . LYS A 1 76 ? 24.689 1.396 -34.513 1.00 82.56 76 LYS A N 1
ATOM 624 C CA . LYS A 1 76 ? 26.150 1.241 -34.605 1.00 82.56 76 LYS A CA 1
ATOM 625 C C . LYS A 1 76 ? 26.589 -0.224 -34.535 1.00 82.56 76 LYS A C 1
ATOM 627 O O . LYS A 1 76 ? 27.583 -0.590 -35.153 1.00 82.56 76 LYS A O 1
ATOM 632 N N . PHE A 1 77 ? 25.856 -1.040 -33.783 1.00 82.25 77 PHE A N 1
ATOM 633 C CA . PHE A 1 77 ? 26.154 -2.434 -33.474 1.00 82.25 77 PHE A CA 1
ATOM 634 C C . PHE A 1 77 ? 24.856 -3.260 -33.503 1.00 82.25 77 PHE A C 1
ATOM 636 O O . PHE A 1 77 ? 24.223 -3.458 -32.456 1.00 82.25 77 PHE A O 1
ATOM 643 N N . PRO A 1 78 ? 24.438 -3.747 -34.684 1.00 78.94 78 PRO A N 1
ATOM 644 C CA . PRO A 1 78 ? 23.238 -4.566 -34.814 1.00 78.94 78 PRO A CA 1
ATOM 645 C C . PRO A 1 78 ? 23.294 -5.817 -33.925 1.00 78.94 78 PRO A C 1
ATOM 647 O O . PRO A 1 78 ? 24.357 -6.410 -33.741 1.00 78.94 78 PRO A O 1
ATOM 650 N N . ASN A 1 79 ? 22.144 -6.224 -33.380 1.00 71.38 79 ASN A N 1
ATOM 651 C CA . ASN A 1 79 ? 21.975 -7.389 -32.492 1.00 71.38 79 ASN A CA 1
ATOM 652 C C . ASN A 1 79 ? 22.730 -7.315 -31.148 1.00 71.38 79 ASN A C 1
ATOM 654 O O . ASN A 1 79 ? 22.953 -8.336 -30.494 1.00 71.38 79 ASN A O 1
ATOM 658 N N . SER A 1 80 ? 23.122 -6.117 -30.715 1.00 72.81 80 SER A N 1
ATOM 659 C CA . SER A 1 80 ? 23.718 -5.903 -29.395 1.00 72.81 80 SER A CA 1
ATOM 660 C C . SER A 1 80 ? 22.666 -5.874 -28.279 1.00 72.81 80 SER A C 1
ATOM 662 O O . SER A 1 80 ? 21.495 -5.551 -28.492 1.00 72.81 80 SER A O 1
ATOM 664 N N . ARG A 1 81 ? 23.098 -6.222 -27.062 1.00 77.56 81 ARG A N 1
ATOM 665 C CA . ARG A 1 81 ? 22.316 -6.049 -25.832 1.00 77.56 81 ARG A CA 1
ATOM 666 C C . ARG A 1 81 ? 22.849 -4.857 -25.054 1.00 77.56 81 ARG A C 1
ATOM 668 O O . ARG A 1 81 ? 24.063 -4.687 -24.950 1.00 77.56 81 ARG A O 1
ATOM 675 N N . SER A 1 82 ? 21.944 -4.088 -24.462 1.00 78.31 82 SER A N 1
ATOM 676 C CA . SER A 1 82 ? 22.288 -2.974 -23.579 1.00 78.31 82 SER A CA 1
ATOM 677 C C . SER A 1 82 ? 21.845 -3.311 -22.161 1.00 78.31 82 SER A C 1
ATOM 679 O O . SER A 1 82 ? 20.651 -3.448 -21.891 1.00 78.31 82 SER A O 1
ATOM 681 N N . ASN A 1 83 ? 22.816 -3.473 -21.260 1.00 77.06 83 ASN A N 1
ATOM 682 C CA . ASN A 1 83 ? 22.546 -3.706 -19.843 1.00 77.06 83 ASN A CA 1
ATOM 683 C C . ASN A 1 83 ? 21.914 -2.458 -19.221 1.00 77.06 83 ASN A C 1
ATOM 685 O O . ASN A 1 83 ? 22.425 -1.353 -19.402 1.00 77.06 83 ASN A O 1
ATOM 689 N N . CYS A 1 84 ? 20.858 -2.642 -18.433 1.00 83.50 84 CYS A N 1
ATOM 690 C CA . CYS A 1 84 ? 20.157 -1.558 -17.749 1.00 83.50 84 CYS A CA 1
ATOM 691 C C . CYS A 1 84 ? 20.227 -1.726 -16.224 1.00 83.50 84 CYS A C 1
ATOM 693 O O . CYS A 1 84 ? 19.215 -1.803 -15.531 1.00 83.50 84 CYS A O 1
ATOM 695 N N . CYS A 1 85 ? 21.453 -1.776 -15.689 1.00 83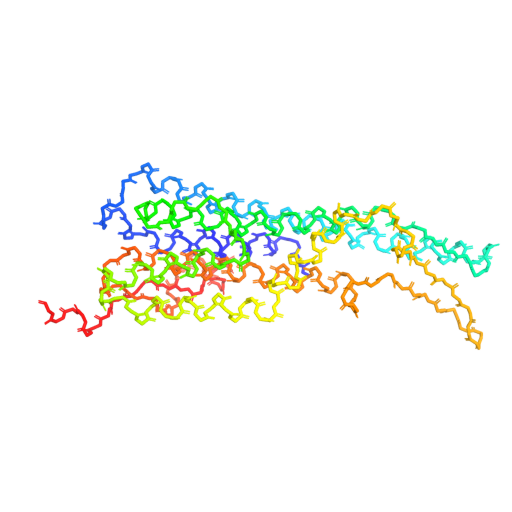.00 85 CYS A N 1
ATOM 696 C CA . CYS A 1 85 ? 21.702 -2.021 -14.265 1.00 83.00 85 CYS A CA 1
ATOM 697 C C . CYS A 1 85 ? 20.968 -1.033 -13.347 1.00 83.00 85 CYS A C 1
ATOM 699 O O . CYS A 1 85 ? 20.476 -1.433 -12.302 1.00 83.00 85 CYS A O 1
ATOM 701 N N . LEU A 1 86 ? 20.845 0.244 -13.724 1.00 89.12 86 LEU A N 1
ATOM 702 C CA . LEU A 1 86 ? 20.147 1.213 -12.873 1.00 89.12 86 LEU A CA 1
ATOM 703 C C . LEU A 1 86 ? 18.647 0.910 -12.752 1.00 89.12 86 LEU A C 1
ATOM 705 O O . LEU A 1 86 ? 18.084 1.107 -11.681 1.00 89.12 86 LEU A O 1
ATOM 709 N N . LEU A 1 87 ? 18.015 0.352 -13.791 1.00 90.50 87 LEU A N 1
ATOM 710 C CA . LEU A 1 87 ? 16.606 -0.039 -13.718 1.00 90.50 87 LEU A CA 1
ATOM 711 C C . LEU A 1 87 ? 16.377 -1.154 -12.699 1.00 90.50 87 LEU A C 1
ATOM 713 O O . LEU A 1 87 ? 15.412 -1.097 -11.939 1.00 90.50 87 LEU A O 1
ATOM 717 N N . ILE A 1 88 ? 17.274 -2.145 -12.634 1.00 88.88 88 ILE A N 1
ATOM 718 C CA . ILE A 1 88 ? 17.118 -3.222 -11.651 1.00 88.88 88 ILE A CA 1
ATOM 719 C C . ILE A 1 88 ? 17.288 -2.708 -10.217 1.00 88.88 88 ILE A C 1
ATOM 721 O O . ILE A 1 88 ? 16.592 -3.174 -9.320 1.00 88.88 88 ILE A O 1
ATOM 725 N N . HIS A 1 89 ? 18.152 -1.711 -10.007 1.00 90.50 89 HIS A N 1
ATOM 726 C CA . HIS A 1 89 ? 18.361 -1.104 -8.697 1.00 90.50 89 HIS A CA 1
ATOM 727 C C . HIS A 1 89 ? 17.148 -0.283 -8.260 1.00 90.50 89 HIS A C 1
ATOM 729 O O . HIS A 1 89 ? 16.731 -0.399 -7.109 1.00 90.50 89 HIS A O 1
ATOM 735 N N . GLU A 1 90 ? 16.536 0.482 -9.169 1.00 94.75 90 GLU A N 1
ATOM 736 C CA . GLU A 1 90 ? 15.282 1.184 -8.872 1.00 94.75 90 GLU A CA 1
ATOM 737 C C . GLU A 1 90 ? 14.143 0.201 -8.565 1.00 94.75 90 GLU A C 1
ATOM 739 O O . GLU A 1 90 ? 13.400 0.401 -7.604 1.00 94.75 90 GLU A O 1
ATOM 744 N N . LEU A 1 91 ? 14.032 -0.904 -9.314 1.00 93.06 91 LEU A N 1
ATOM 745 C CA . LEU A 1 91 ? 13.042 -1.950 -9.043 1.00 93.06 91 LEU A CA 1
ATOM 746 C C . LEU A 1 91 ? 13.273 -2.624 -7.681 1.00 93.06 91 LEU A C 1
ATOM 748 O O . LEU A 1 91 ? 12.324 -2.838 -6.925 1.00 93.06 91 LEU A O 1
ATOM 752 N N . GLU A 1 92 ? 14.519 -2.960 -7.351 1.00 92.00 92 GLU A N 1
ATOM 753 C CA . GLU A 1 92 ? 14.866 -3.563 -6.064 1.00 92.00 92 GLU A CA 1
ATOM 754 C C . GLU A 1 92 ? 14.553 -2.613 -4.901 1.00 92.00 92 GLU A C 1
ATOM 756 O O . GLU A 1 92 ? 13.899 -3.010 -3.930 1.00 92.00 92 GLU A O 1
ATOM 761 N N . ALA A 1 93 ? 14.965 -1.348 -5.011 1.00 94.94 93 ALA A N 1
ATOM 762 C CA . ALA A 1 93 ? 14.701 -0.333 -4.000 1.00 94.94 93 ALA A CA 1
ATOM 763 C C . ALA A 1 93 ? 13.193 -0.097 -3.824 1.00 94.94 93 ALA A C 1
ATOM 765 O O . ALA A 1 93 ? 12.698 -0.058 -2.694 1.00 94.94 93 ALA A O 1
ATOM 766 N N . TYR A 1 94 ? 12.439 -0.051 -4.924 1.00 96.62 94 TYR A N 1
ATOM 767 C CA . TYR A 1 94 ? 10.980 0.007 -4.912 1.00 96.62 94 TYR A CA 1
ATOM 768 C C . TYR A 1 94 ? 10.357 -1.178 -4.154 1.00 96.62 94 TYR A C 1
ATOM 770 O O . TYR A 1 94 ? 9.543 -0.983 -3.247 1.00 96.62 94 TYR A O 1
ATOM 778 N N . LEU A 1 95 ? 10.765 -2.413 -4.470 1.00 94.94 95 LEU A N 1
ATOM 779 C CA . LEU A 1 95 ? 10.265 -3.628 -3.814 1.00 94.94 95 LEU A CA 1
ATOM 780 C C . LEU A 1 95 ? 10.641 -3.684 -2.323 1.00 94.94 95 LEU A C 1
ATOM 782 O O . LEU A 1 95 ? 9.884 -4.209 -1.498 1.00 94.94 95 LEU A O 1
ATOM 786 N N . PHE A 1 96 ? 11.783 -3.103 -1.954 1.00 94.19 96 PHE A N 1
ATOM 787 C CA . PHE A 1 96 ? 12.171 -2.929 -0.560 1.00 94.19 96 PHE A CA 1
ATOM 788 C C . PHE A 1 96 ? 11.226 -1.968 0.178 1.00 94.19 96 PHE A C 1
ATOM 790 O O . PHE A 1 96 ? 10.734 -2.312 1.259 1.00 94.19 96 PHE A O 1
ATOM 797 N N . GLN A 1 97 ? 10.912 -0.803 -0.405 1.00 96.94 97 GLN A N 1
ATOM 798 C CA . GLN A 1 97 ? 9.947 0.133 0.190 1.00 96.94 97 GLN A CA 1
ATOM 799 C C . GLN A 1 97 ? 8.542 -0.472 0.267 1.00 96.94 97 GLN A C 1
ATOM 801 O O . GLN A 1 97 ? 7.866 -0.303 1.281 1.00 96.94 97 GLN A O 1
ATOM 806 N N . PHE A 1 98 ? 8.132 -1.248 -0.739 1.00 96.56 98 PHE A N 1
ATOM 807 C CA . PHE A 1 98 ? 6.875 -1.994 -0.730 1.00 96.56 98 PHE A CA 1
ATOM 808 C C . PHE A 1 98 ? 6.759 -2.894 0.514 1.00 96.56 98 PHE A C 1
ATOM 810 O O . PHE A 1 98 ? 5.813 -2.773 1.298 1.00 96.56 98 PHE A O 1
ATOM 817 N N . LYS A 1 99 ? 7.758 -3.755 0.760 1.00 94.12 99 LYS A N 1
ATOM 818 C CA . LYS A 1 99 ? 7.747 -4.642 1.933 1.00 94.12 99 LYS A CA 1
ATOM 819 C C . LYS A 1 99 ? 7.803 -3.850 3.239 1.00 94.12 99 LYS A C 1
ATOM 821 O O . LYS A 1 99 ? 7.088 -4.181 4.187 1.00 94.12 99 LYS A O 1
ATOM 826 N N . SER A 1 100 ? 8.640 -2.814 3.277 1.00 95.69 100 SER A N 1
ATOM 827 C CA . SER A 1 100 ? 8.797 -1.948 4.444 1.00 95.69 100 SER A CA 1
ATOM 828 C C . SER A 1 100 ? 7.486 -1.244 4.805 1.00 95.69 100 SER A C 1
ATOM 830 O O . SER A 1 100 ? 7.137 -1.207 5.981 1.00 95.69 100 SER A O 1
ATOM 832 N N . SER A 1 101 ? 6.715 -0.780 3.818 1.00 97.56 101 SER A N 1
ATOM 833 C CA . SER A 1 101 ? 5.407 -0.142 4.026 1.00 97.56 101 SER A CA 1
ATOM 834 C C . SER A 1 101 ? 4.439 -1.070 4.765 1.00 97.56 101 SER A C 1
ATOM 836 O O . SER A 1 101 ? 3.835 -0.671 5.760 1.00 97.56 101 SER A O 1
ATOM 838 N N . LEU A 1 102 ? 4.357 -2.341 4.352 1.00 96.56 102 LEU A N 1
ATOM 839 C CA . LEU A 1 102 ? 3.534 -3.352 5.029 1.00 96.56 102 LEU A CA 1
ATOM 840 C C . LEU A 1 102 ? 4.020 -3.640 6.458 1.00 96.56 102 LEU A C 1
ATOM 842 O O . LEU A 1 102 ? 3.216 -3.773 7.384 1.00 96.56 102 LEU A O 1
ATOM 846 N N . ASP A 1 103 ? 5.340 -3.743 6.644 1.00 95.25 103 ASP A N 1
ATOM 847 C CA . ASP A 1 103 ? 5.956 -4.004 7.949 1.00 95.25 103 ASP A CA 1
ATOM 848 C C . ASP A 1 103 ? 5.754 -2.858 8.939 1.00 95.25 103 ASP A C 1
ATOM 850 O O . ASP A 1 103 ? 5.645 -3.098 10.139 1.00 95.25 103 ASP A O 1
ATOM 854 N N . VAL A 1 104 ? 5.712 -1.617 8.458 1.00 96.69 104 VAL A N 1
ATOM 855 C CA . VAL A 1 104 ? 5.416 -0.453 9.292 1.00 96.69 104 VAL A CA 1
ATOM 856 C C . VAL A 1 104 ? 3.916 -0.389 9.583 1.00 96.69 104 VAL A C 1
ATOM 858 O O . VAL A 1 104 ? 3.547 -0.274 10.749 1.00 96.69 104 VAL A O 1
ATOM 861 N N . ALA A 1 105 ? 3.052 -0.562 8.577 1.00 96.88 105 ALA A N 1
ATOM 862 C CA . ALA A 1 105 ? 1.599 -0.462 8.735 1.00 96.88 105 ALA A CA 1
ATOM 863 C C . ALA A 1 105 ? 1.040 -1.429 9.789 1.00 96.88 105 ALA A C 1
ATOM 865 O O . ALA A 1 105 ? 0.208 -1.051 10.613 1.00 96.88 105 ALA A O 1
ATOM 866 N N . ILE A 1 106 ? 1.542 -2.668 9.840 1.00 94.94 106 ILE A N 1
ATOM 867 C CA . ILE A 1 106 ? 1.060 -3.659 10.815 1.00 94.94 106 ILE A CA 1
ATOM 868 C C . ILE A 1 106 ? 1.371 -3.291 12.271 1.00 94.94 106 ILE A C 1
ATOM 870 O O . ILE A 1 106 ? 0.732 -3.812 13.187 1.00 94.94 106 ILE A O 1
ATOM 874 N N . LYS A 1 107 ? 2.324 -2.379 12.514 1.00 95.50 107 LYS A N 1
ATOM 875 C CA . LYS A 1 107 ? 2.673 -1.938 13.870 1.00 95.50 107 LYS A CA 1
ATOM 876 C C . LYS A 1 107 ? 1.529 -1.192 14.549 1.00 95.50 107 LYS A C 1
ATOM 878 O O . LYS A 1 107 ? 1.503 -1.185 15.777 1.00 95.50 107 LYS A O 1
ATOM 883 N N . VAL A 1 108 ? 0.561 -0.651 13.795 1.00 95.44 108 VAL A N 1
ATOM 884 C CA . VAL A 1 108 ? -0.663 -0.052 14.360 1.00 95.44 108 VAL A CA 1
ATOM 885 C C . VAL A 1 108 ? -1.354 -1.038 15.309 1.00 95.44 108 VAL A C 1
ATOM 887 O O . VAL A 1 108 ? -1.671 -0.684 16.441 1.00 95.44 108 VAL A O 1
ATOM 890 N N . LEU A 1 109 ? -1.484 -2.312 14.921 1.00 93.25 109 LEU A N 1
ATOM 891 C CA . LEU A 1 109 ? -2.060 -3.345 15.794 1.00 93.25 109 LEU A CA 1
ATOM 892 C C . LEU A 1 109 ? -1.216 -3.635 17.030 1.00 93.25 109 LEU A C 1
ATOM 894 O O . LEU A 1 109 ? -1.765 -3.999 18.064 1.00 93.25 109 LEU A O 1
ATOM 898 N N . GLY A 1 110 ? 0.105 -3.501 16.936 1.00 93.06 110 GLY A N 1
ATOM 899 C CA . GLY A 1 110 ? 0.985 -3.678 18.088 1.00 93.06 110 GLY A CA 1
ATOM 900 C C . GLY A 1 110 ? 0.844 -2.566 19.120 1.00 93.06 110 GLY A C 1
ATOM 901 O O . GLY A 1 110 ? 1.049 -2.819 20.303 1.00 93.06 110 GLY A O 1
ATOM 902 N N . VAL A 1 111 ? 0.457 -1.363 18.688 1.00 93.81 111 VAL A N 1
ATOM 903 C CA . VAL A 1 111 ? 0.123 -0.254 19.589 1.00 93.81 111 VAL A CA 1
ATOM 904 C C . VAL A 1 111 ? -1.270 -0.441 20.182 1.00 93.81 111 VAL A C 1
ATOM 906 O O . VAL A 1 111 ? -1.423 -0.361 21.394 1.00 93.81 111 VAL A O 1
ATOM 909 N N . LEU A 1 112 ? -2.264 -0.746 19.346 1.00 93.56 112 LEU A N 1
ATOM 910 C CA . LEU A 1 112 ? -3.660 -0.869 19.770 1.00 93.56 112 LEU A CA 1
ATOM 911 C C . LEU A 1 112 ? -3.926 -2.123 20.620 1.00 93.56 112 LEU A C 1
ATOM 913 O O . LEU A 1 112 ? -4.680 -2.096 21.588 1.00 93.56 112 LEU A O 1
ATOM 917 N N . LEU A 1 113 ? -3.324 -3.256 20.261 1.00 91.94 113 LEU A N 1
ATOM 918 C CA . LEU A 1 113 ? -3.608 -4.572 20.840 1.00 91.94 113 LEU A CA 1
ATOM 919 C C . LEU A 1 113 ? -2.301 -5.308 21.220 1.00 91.94 113 LEU A C 1
ATOM 921 O O . LEU A 1 113 ? -2.055 -6.434 20.761 1.00 91.94 113 LEU A O 1
ATOM 925 N N . PRO A 1 114 ? -1.455 -4.726 22.096 1.00 90.75 114 PRO A N 1
ATOM 926 C CA . PRO A 1 114 ? -0.081 -5.183 22.354 1.00 90.75 114 PRO A CA 1
ATOM 927 C C . PRO A 1 114 ? 0.011 -6.610 22.911 1.00 90.75 114 PRO A C 1
ATOM 929 O O . PRO A 1 114 ? 0.982 -7.329 22.662 1.00 90.75 114 PRO A O 1
ATOM 932 N N . ASN A 1 115 ? -1.015 -7.058 23.638 1.00 89.12 115 ASN A N 1
ATOM 933 C CA . ASN A 1 115 ? -1.062 -8.404 24.213 1.00 89.12 115 ASN A CA 1
ATOM 934 C C . ASN A 1 115 ? -1.264 -9.502 23.159 1.00 89.12 115 ASN A C 1
ATOM 936 O O . ASN A 1 115 ? -0.876 -10.648 23.385 1.00 89.12 115 ASN A O 1
ATOM 940 N N . TYR A 1 116 ? -1.824 -9.149 22.001 1.00 88.19 116 TYR A N 1
ATOM 941 C CA . TYR A 1 116 ? -2.169 -10.084 20.931 1.00 88.19 116 TYR A CA 1
ATOM 942 C C . TYR A 1 116 ? -1.256 -9.942 19.711 1.00 88.19 116 TYR A C 1
ATOM 944 O O . TYR A 1 116 ? -0.938 -10.933 19.052 1.00 88.19 116 TYR A O 1
ATOM 952 N N . PHE A 1 117 ? -0.781 -8.727 19.433 1.00 88.31 117 PHE A N 1
ATOM 953 C CA . PHE A 1 117 ? -0.026 -8.407 18.225 1.00 88.31 117 PHE A CA 1
ATOM 954 C C . PHE A 1 117 ? 1.365 -7.858 18.553 1.00 88.31 117 PHE A C 1
ATOM 956 O O . PHE A 1 117 ? 1.708 -6.735 18.221 1.00 88.31 117 PHE A O 1
ATOM 963 N N . LYS A 1 118 ? 2.245 -8.696 19.111 1.00 80.44 118 LYS A N 1
ATOM 964 C CA . LYS A 1 118 ? 3.671 -8.356 19.338 1.00 80.44 118 LYS A CA 1
ATOM 965 C C . LYS A 1 118 ? 4.523 -8.351 18.057 1.00 80.44 118 LYS A C 1
ATOM 967 O O . LYS A 1 118 ? 5.704 -8.696 18.086 1.00 80.44 118 LYS A O 1
ATOM 972 N N . THR A 1 119 ? 3.913 -8.122 16.899 1.00 69.25 119 THR A N 1
ATOM 973 C CA . THR A 1 119 ? 4.573 -8.364 15.613 1.00 69.25 119 THR A CA 1
ATOM 974 C C . THR A 1 119 ? 5.167 -7.070 15.077 1.00 69.25 119 THR A C 1
ATOM 976 O O . THR A 1 119 ? 4.441 -6.117 14.835 1.00 69.25 119 THR A O 1
ATOM 979 N N . ASN A 1 120 ? 6.483 -7.063 14.854 1.00 74.19 120 ASN A N 1
ATOM 980 C CA . ASN A 1 120 ? 7.206 -5.902 14.321 1.00 74.19 120 ASN A CA 1
ATOM 981 C C . ASN A 1 120 ? 7.219 -5.837 12.784 1.00 74.19 120 ASN A C 1
ATOM 983 O O . ASN A 1 120 ? 7.722 -4.863 12.231 1.00 74.19 120 ASN A O 1
ATOM 987 N N . THR A 1 121 ? 6.744 -6.890 12.110 1.00 82.50 121 THR A N 1
ATOM 988 C CA . THR A 1 121 ? 6.792 -7.054 10.652 1.00 82.50 121 THR A CA 1
ATOM 989 C C . THR A 1 121 ? 5.540 -7.753 10.127 1.00 82.50 121 THR A C 1
ATOM 991 O O . THR A 1 121 ? 4.913 -8.559 10.815 1.00 82.50 121 THR A O 1
ATOM 994 N N . PHE A 1 122 ? 5.193 -7.520 8.867 1.00 78.12 122 PHE A N 1
ATOM 995 C CA . PHE A 1 122 ? 4.208 -8.276 8.098 1.00 78.12 122 PHE A CA 1
ATOM 996 C C . PHE A 1 122 ? 4.820 -9.633 7.697 1.00 78.12 122 PHE A C 1
ATOM 998 O O . PHE A 1 122 ? 5.050 -9.945 6.525 1.00 78.12 122 PHE A O 1
ATOM 1005 N N . GLY A 1 123 ? 5.241 -10.394 8.710 1.00 71.56 123 GLY A N 1
ATOM 1006 C CA . GLY A 1 123 ? 6.081 -11.579 8.581 1.00 71.56 123 GLY A CA 1
ATOM 1007 C C . GLY A 1 123 ? 5.361 -12.762 7.937 1.00 71.56 123 GLY A C 1
ATOM 1008 O O . GLY A 1 123 ? 4.144 -12.917 8.072 1.00 71.56 123 GLY A O 1
ATOM 1009 N N . ASN A 1 124 ? 6.140 -13.612 7.257 1.00 82.19 124 ASN A N 1
ATOM 1010 C CA . ASN A 1 124 ? 5.667 -14.794 6.528 1.00 82.19 124 ASN A CA 1
ATOM 1011 C C . ASN A 1 124 ? 4.431 -14.489 5.659 1.00 82.19 124 ASN A C 1
ATOM 1013 O O . ASN A 1 124 ? 3.410 -15.174 5.746 1.00 82.19 124 ASN A O 1
ATOM 1017 N N . LYS A 1 125 ? 4.504 -13.378 4.910 1.00 87.75 125 LYS A N 1
ATOM 1018 C CA . LYS A 1 125 ? 3.473 -12.927 3.964 1.00 87.75 125 LYS A CA 1
ATOM 1019 C C . LYS A 1 125 ? 2.079 -12.772 4.594 1.00 87.75 125 LYS A C 1
ATOM 1021 O O . LYS A 1 125 ? 1.080 -12.999 3.933 1.00 87.75 125 LYS A O 1
ATOM 1026 N N . GLY A 1 126 ? 1.994 -12.437 5.886 1.00 88.44 126 GLY A N 1
ATOM 1027 C CA . GLY A 1 126 ? 0.723 -12.266 6.607 1.00 88.44 126 GLY A CA 1
ATOM 1028 C C . GLY A 1 126 ? 0.238 -13.498 7.385 1.00 88.44 126 GLY A C 1
ATOM 1029 O O . GLY A 1 126 ? -0.669 -13.381 8.207 1.00 88.44 126 GLY A O 1
ATOM 1030 N N . ASN A 1 127 ? 0.882 -14.664 7.258 1.00 91.50 127 ASN A N 1
ATOM 1031 C CA . ASN A 1 127 ? 0.478 -15.874 7.993 1.00 91.50 127 ASN A CA 1
ATOM 1032 C C . ASN A 1 127 ? 0.570 -15.706 9.516 1.00 91.50 127 ASN A C 1
ATOM 1034 O O . ASN A 1 127 ? -0.286 -16.187 10.264 1.00 91.50 127 ASN A O 1
ATOM 1038 N N . ARG A 1 128 ? 1.591 -14.983 9.998 1.00 90.00 128 ARG A N 1
ATOM 1039 C CA . ARG A 1 128 ? 1.712 -14.663 11.428 1.00 90.00 128 ARG A CA 1
ATOM 1040 C C . ARG A 1 128 ? 0.556 -13.780 11.897 1.00 90.00 128 ARG A C 1
ATOM 1042 O O . ARG A 1 128 ? 0.058 -13.972 13.002 1.00 90.00 128 ARG A O 1
ATOM 1049 N N . PHE A 1 129 ? 0.114 -12.857 11.049 1.00 90.88 129 PHE A N 1
ATOM 1050 C CA . PHE A 1 129 ? -1.010 -11.985 11.349 1.00 90.88 129 PHE A CA 1
ATOM 1051 C C . PHE A 1 129 ? -2.324 -12.779 11.435 1.00 90.88 129 PHE A C 1
ATOM 1053 O O . PHE A 1 129 ? -3.012 -12.690 12.450 1.00 90.88 129 PHE A O 1
ATOM 1060 N N . ILE A 1 130 ? -2.599 -13.663 10.470 1.00 93.69 130 ILE A N 1
ATOM 1061 C CA . ILE A 1 130 ? -3.752 -14.582 10.506 1.00 93.69 130 ILE A CA 1
ATOM 1062 C C . ILE A 1 130 ? -3.741 -15.449 11.774 1.00 93.69 130 ILE A C 1
ATOM 1064 O O . ILE A 1 130 ? -4.779 -15.647 12.408 1.00 93.69 130 ILE A O 1
ATOM 1068 N N . LYS A 1 131 ? -2.576 -15.964 12.184 1.00 92.50 131 LYS A N 1
ATOM 1069 C CA . LYS A 1 131 ? -2.451 -16.750 13.421 1.00 92.50 131 LYS A CA 1
ATOM 1070 C C . LYS A 1 131 ? -2.821 -15.928 14.660 1.00 92.50 131 LYS A C 1
ATOM 1072 O O . LYS A 1 131 ? -3.558 -16.424 15.511 1.00 92.50 131 LYS A O 1
ATOM 1077 N N . ASN A 1 132 ? -2.346 -14.685 14.751 1.00 91.56 132 ASN A N 1
ATOM 1078 C CA . ASN A 1 132 ? -2.676 -13.792 15.864 1.00 91.56 132 ASN A CA 1
ATOM 1079 C C . ASN A 1 132 ? -4.170 -13.428 15.872 1.00 91.56 132 ASN A C 1
ATOM 1081 O O . ASN A 1 132 ? -4.781 -13.447 16.935 1.00 91.56 132 ASN A O 1
ATOM 1085 N N . LEU A 1 133 ? -4.776 -13.182 14.703 1.00 93.44 133 LEU A N 1
ATOM 1086 C CA . LEU A 1 133 ? -6.219 -12.946 14.568 1.00 93.44 133 LEU A CA 1
ATOM 1087 C C . LEU A 1 133 ? -7.040 -14.148 15.051 1.00 93.44 133 LEU A C 1
ATOM 1089 O O . LEU A 1 133 ? -7.954 -13.983 15.851 1.00 93.44 133 LEU A O 1
ATOM 1093 N N . ASN A 1 134 ? -6.668 -15.370 14.658 1.00 93.75 134 ASN A N 1
ATOM 1094 C CA . ASN A 1 134 ? -7.325 -16.588 15.146 1.00 93.75 134 ASN A CA 1
ATOM 1095 C C . ASN A 1 134 ? -7.178 -16.782 16.662 1.00 93.75 134 ASN A C 1
ATOM 1097 O O . ASN A 1 134 ? -8.085 -17.302 17.308 1.00 93.75 134 ASN A O 1
ATOM 1101 N N . ALA A 1 135 ? -6.046 -16.382 17.247 1.00 91.19 135 ALA A N 1
ATOM 1102 C CA . ALA A 1 135 ? -5.866 -16.410 18.695 1.00 91.19 135 ALA A CA 1
ATOM 1103 C C . ALA A 1 135 ? -6.737 -15.350 19.390 1.00 91.19 135 ALA A C 1
ATOM 1105 O O . ALA A 1 135 ? -7.405 -15.664 20.372 1.00 91.19 135 ALA A O 1
ATOM 1106 N N . PHE A 1 136 ? -6.784 -14.130 18.847 1.00 91.38 136 PHE A N 1
ATOM 1107 C CA . PHE A 1 136 ? -7.625 -13.040 19.343 1.00 91.38 136 PHE A CA 1
ATOM 1108 C C . PHE A 1 136 ? -9.117 -13.396 19.290 1.00 91.38 136 PHE A C 1
ATOM 1110 O O . PHE A 1 136 ? -9.835 -13.174 20.263 1.00 91.38 136 PHE A O 1
ATOM 1117 N N . LYS A 1 137 ? -9.555 -14.056 18.208 1.00 92.62 137 LYS A N 1
ATOM 1118 C CA . LYS A 1 137 ? -10.927 -14.546 17.999 1.00 92.62 137 LYS A CA 1
ATOM 1119 C C . LYS A 1 137 ? -11.451 -15.382 19.165 1.00 92.62 137 LYS A C 1
ATOM 1121 O O . LYS A 1 137 ? -12.608 -15.247 19.544 1.00 92.62 137 LYS A O 1
ATOM 1126 N N . LYS A 1 138 ? -10.600 -16.216 19.773 1.00 88.88 138 LYS A N 1
ATOM 1127 C CA . LYS A 1 138 ? -10.992 -17.078 20.903 1.00 88.88 138 LYS A CA 1
ATOM 1128 C C . LYS A 1 138 ? -11.439 -16.275 22.128 1.00 88.88 138 LYS A C 1
ATOM 1130 O O . LYS A 1 138 ? -12.299 -16.744 22.866 1.00 88.88 138 LYS A O 1
ATOM 1135 N N . ASN A 1 139 ? -10.900 -15.067 22.303 1.00 85.81 139 ASN A N 1
ATOM 1136 C CA . ASN A 1 139 ? -11.142 -14.216 23.467 1.00 85.81 139 ASN A CA 1
ATOM 1137 C C . ASN A 1 139 ? -12.181 -13.108 23.214 1.00 85.81 139 ASN A C 1
ATOM 1139 O O . ASN A 1 139 ? -12.542 -12.402 24.154 1.00 85.81 139 ASN A O 1
ATOM 1143 N N . LYS A 1 140 ? -12.632 -12.916 21.966 1.00 83.81 140 LYS A N 1
ATOM 1144 C CA . LYS A 1 140 ? -13.518 -11.817 21.544 1.00 83.81 140 LYS A CA 1
ATOM 1145 C C . LYS A 1 140 ? -14.642 -12.325 20.644 1.00 83.81 140 LYS A C 1
ATOM 1147 O O . LYS A 1 140 ? -14.610 -12.179 19.422 1.00 83.81 140 LYS A O 1
ATOM 1152 N N . GLN A 1 141 ? -15.627 -12.965 21.274 1.00 78.88 141 GLN A N 1
ATOM 1153 C CA . GLN A 1 141 ? -16.775 -13.583 20.595 1.00 78.88 141 GLN A CA 1
ATOM 1154 C C . GLN A 1 141 ? -17.653 -12.546 19.865 1.00 78.88 141 GLN A C 1
ATOM 1156 O O . GLN A 1 141 ? -18.211 -12.828 18.811 1.00 78.88 141 GLN A O 1
ATOM 1161 N N . ASP A 1 142 ? -17.687 -11.314 20.370 1.00 82.75 142 ASP A N 1
ATOM 1162 C CA . ASP A 1 142 ? -18.396 -10.143 19.836 1.00 82.75 142 ASP A CA 1
ATOM 1163 C C . ASP A 1 142 ? -17.768 -9.528 18.567 1.00 82.75 142 ASP A C 1
ATOM 1165 O O . ASP A 1 142 ? -18.340 -8.617 17.957 1.00 82.75 142 ASP A O 1
ATOM 1169 N N . ARG A 1 143 ? -16.589 -10.015 18.156 1.00 86.31 143 ARG A N 1
ATOM 1170 C CA . ARG A 1 143 ? -15.826 -9.524 16.995 1.00 86.31 143 ARG A CA 1
ATOM 1171 C C . ARG A 1 143 ? -15.514 -10.598 15.954 1.00 86.31 143 ARG A C 1
ATOM 1173 O O . ARG A 1 143 ? -14.755 -10.330 15.025 1.00 86.31 143 ARG A O 1
ATOM 1180 N N . ILE A 1 144 ? -16.105 -11.787 16.071 1.00 91.50 144 ILE A N 1
ATOM 1181 C CA . ILE A 1 144 ? -15.829 -12.932 15.189 1.00 91.50 144 ILE A CA 1
ATOM 1182 C C . ILE A 1 144 ? -15.945 -12.573 13.706 1.00 91.50 144 ILE A C 1
ATOM 1184 O O . ILE A 1 144 ? -15.014 -12.840 12.951 1.00 91.50 144 ILE A O 1
ATOM 1188 N N . GLU A 1 145 ? -17.041 -11.932 13.304 1.00 91.44 145 GLU A N 1
ATOM 1189 C CA . GLU A 1 145 ? -17.297 -11.630 11.894 1.00 91.44 145 GLU A CA 1
ATOM 1190 C C . GLU A 1 145 ? -16.264 -10.655 11.312 1.00 91.44 145 GLU A C 1
ATOM 1192 O O . GLU A 1 145 ? -15.746 -10.870 10.217 1.00 91.44 145 GLU A O 1
ATOM 1197 N N . LEU A 1 146 ? -15.912 -9.605 12.061 1.00 92.19 146 LEU A N 1
ATOM 1198 C CA . LEU A 1 146 ? -14.873 -8.654 11.660 1.00 92.19 146 LEU A CA 1
ATOM 1199 C C . LEU A 1 146 ? -13.516 -9.354 11.526 1.00 92.19 146 LEU A C 1
ATOM 1201 O O . LEU A 1 146 ? -12.809 -9.152 10.541 1.00 92.19 146 LEU A O 1
ATOM 1205 N N . ILE A 1 147 ? -13.163 -10.197 12.499 1.00 95.12 147 ILE A N 1
ATOM 1206 C CA . ILE A 1 147 ? -11.903 -10.943 12.481 1.00 95.12 147 ILE A CA 1
ATOM 1207 C C . ILE A 1 147 ? -11.854 -11.888 11.272 1.00 95.12 147 ILE A C 1
ATOM 1209 O O . ILE A 1 147 ? -10.826 -11.961 10.599 1.00 95.12 147 ILE A O 1
ATOM 1213 N N . ASP A 1 148 ? -12.957 -12.568 10.955 1.00 95.50 148 ASP A N 1
ATOM 1214 C CA . ASP A 1 148 ? -13.047 -13.452 9.790 1.00 95.50 148 ASP A CA 1
ATOM 1215 C C . ASP A 1 148 ? -12.931 -12.680 8.472 1.00 95.50 148 ASP A C 1
ATOM 1217 O O . ASP A 1 148 ? -12.190 -13.108 7.583 1.00 95.50 148 ASP A O 1
ATOM 1221 N N . LYS A 1 149 ? -13.563 -11.502 8.368 1.00 94.62 149 LYS A N 1
ATOM 1222 C CA . LYS A 1 149 ? -13.396 -10.591 7.223 1.00 94.62 149 LYS A CA 1
ATOM 1223 C C . LYS A 1 149 ? -11.939 -10.161 7.055 1.00 94.62 149 LYS A C 1
ATOM 1225 O O . LYS A 1 149 ? -11.421 -10.214 5.944 1.00 94.62 149 LYS A O 1
ATOM 1230 N N . MET A 1 150 ? -11.249 -9.805 8.141 1.00 95.31 150 MET A N 1
ATOM 1231 C CA . MET A 1 150 ? -9.824 -9.451 8.094 1.00 95.31 150 MET A CA 1
ATOM 1232 C C . MET A 1 150 ? -8.946 -10.632 7.659 1.00 95.31 150 MET A C 1
ATOM 1234 O O . MET A 1 150 ? -8.025 -10.453 6.865 1.00 95.31 150 MET A O 1
ATOM 1238 N N . ILE A 1 151 ? -9.223 -11.847 8.145 1.00 96.06 151 ILE A N 1
ATOM 1239 C CA . ILE A 1 151 ? -8.501 -13.055 7.718 1.00 96.06 151 ILE A CA 1
ATOM 1240 C C . ILE A 1 151 ? -8.711 -13.303 6.221 1.00 96.06 151 ILE A C 1
ATOM 1242 O O . ILE A 1 151 ? -7.739 -13.582 5.516 1.00 96.06 151 ILE A O 1
ATOM 1246 N N . LEU A 1 152 ? -9.952 -13.204 5.738 1.00 96.62 152 LEU A N 1
ATOM 1247 C CA . LEU A 1 152 ? -10.276 -13.388 4.325 1.00 96.62 152 LEU A CA 1
ATOM 1248 C C . LEU A 1 152 ? -9.580 -12.337 3.455 1.00 96.62 152 LEU A C 1
ATOM 1250 O O . LEU A 1 152 ? -8.950 -12.697 2.467 1.00 96.62 152 LEU A O 1
ATOM 1254 N N . PHE A 1 153 ? -9.613 -11.072 3.872 1.00 95.69 153 PHE A N 1
ATOM 1255 C CA . PHE A 1 153 ? -8.914 -9.963 3.223 1.00 95.69 153 PHE A CA 1
ATOM 1256 C C . PHE A 1 153 ? -7.409 -10.232 3.050 1.00 95.69 153 PHE A C 1
ATOM 1258 O O . PHE A 1 153 ? -6.860 -10.030 1.968 1.00 95.69 153 PHE A O 1
ATOM 1265 N N . ILE A 1 154 ? -6.732 -10.749 4.084 1.00 95.38 154 ILE A N 1
ATOM 1266 C CA . ILE A 1 154 ? -5.301 -11.088 3.994 1.00 95.38 154 ILE A CA 1
ATOM 1267 C C . ILE A 1 154 ? -5.076 -12.275 3.051 1.00 95.38 154 ILE A C 1
ATOM 1269 O O . ILE A 1 154 ? -4.138 -12.246 2.258 1.00 95.38 154 ILE A O 1
ATOM 1273 N N . LYS A 1 155 ? -5.910 -13.319 3.133 1.00 96.50 155 LYS A N 1
ATOM 1274 C CA . LYS A 1 155 ? -5.788 -14.512 2.279 1.00 96.50 155 LYS A CA 1
ATOM 1275 C C . LYS A 1 155 ? -5.989 -14.187 0.802 1.00 96.50 155 LYS A C 1
ATOM 1277 O O . LYS A 1 155 ? -5.208 -14.637 -0.028 1.00 96.50 155 LYS A O 1
ATOM 1282 N N . ASP A 1 156 ? -6.984 -13.369 0.492 1.00 96.31 156 ASP A N 1
ATOM 1283 C CA . ASP A 1 156 ? -7.237 -12.896 -0.865 1.00 96.31 156 ASP A CA 1
ATOM 1284 C C . ASP A 1 156 ? -6.042 -12.085 -1.402 1.00 96.31 156 ASP A C 1
ATOM 1286 O O . ASP A 1 156 ? -5.572 -12.315 -2.516 1.00 96.31 156 ASP A O 1
ATOM 1290 N N . ALA A 1 157 ? -5.447 -11.213 -0.578 1.00 95.50 157 ALA A N 1
ATOM 1291 C CA . ALA A 1 157 ? -4.215 -10.519 -0.953 1.00 95.50 157 ALA A CA 1
ATOM 1292 C C . ALA A 1 157 ? -3.043 -11.490 -1.203 1.00 95.50 157 ALA A C 1
ATOM 1294 O O . ALA A 1 157 ? -2.325 -11.333 -2.194 1.00 95.50 157 ALA A O 1
ATOM 1295 N N . GLN A 1 158 ? -2.858 -12.504 -0.343 1.00 95.06 158 GLN A N 1
ATOM 1296 C CA . GLN A 1 158 ? -1.851 -13.565 -0.510 1.00 95.06 158 GLN A CA 1
ATOM 1297 C C . GLN A 1 158 ? -1.999 -14.298 -1.846 1.00 95.06 158 GLN A C 1
ATOM 1299 O O . GLN A 1 158 ? -1.001 -14.490 -2.543 1.00 95.06 158 GLN A O 1
ATOM 1304 N N . GLU A 1 159 ? -3.223 -14.693 -2.191 1.00 94.75 159 GLU A N 1
ATOM 1305 C CA . GLU A 1 159 ? -3.541 -15.445 -3.405 1.00 94.75 159 GLU A CA 1
ATOM 1306 C C . GLU A 1 159 ? -3.357 -14.604 -4.670 1.00 94.75 159 GLU A C 1
ATOM 1308 O O . GLU A 1 159 ? -2.707 -15.039 -5.625 1.00 94.75 159 GLU A O 1
ATOM 1313 N N . ARG A 1 160 ? -3.880 -13.374 -4.672 1.00 94.00 160 ARG A N 1
ATOM 1314 C CA . ARG A 1 160 ? -3.882 -12.533 -5.871 1.00 94.00 160 ARG A CA 1
ATOM 1315 C C . ARG A 1 160 ? -2.496 -12.009 -6.224 1.00 94.00 160 ARG A C 1
ATOM 1317 O O . ARG A 1 160 ? -2.083 -12.103 -7.383 1.00 94.00 160 ARG A O 1
ATOM 1324 N N . TRP A 1 161 ? -1.781 -11.443 -5.251 1.00 94.19 161 TRP A N 1
ATOM 1325 C CA . TRP A 1 161 ? -0.644 -10.577 -5.572 1.00 94.19 161 TRP A CA 1
ATOM 1326 C C . TRP A 1 161 ? 0.499 -10.623 -4.548 1.00 94.19 161 TRP A C 1
ATOM 1328 O O . TRP A 1 161 ? 1.664 -10.701 -4.935 1.00 94.19 161 TRP A O 1
ATOM 1338 N N . LEU A 1 162 ? 0.205 -10.634 -3.247 1.00 93.62 162 LEU A N 1
ATOM 1339 C CA . LEU A 1 162 ? 1.197 -10.410 -2.193 1.00 93.62 162 LEU A CA 1
ATOM 1340 C C . LEU A 1 162 ? 2.301 -11.473 -2.187 1.00 93.62 162 LEU A C 1
ATOM 1342 O O . LEU A 1 162 ? 3.475 -11.134 -2.019 1.00 93.62 162 LEU A O 1
ATOM 1346 N N . ASN A 1 163 ? 1.950 -12.749 -2.388 1.00 93.06 163 ASN A N 1
ATOM 1347 C CA . ASN A 1 163 ? 2.948 -13.815 -2.405 1.00 93.06 163 ASN A CA 1
ATOM 1348 C C . ASN A 1 163 ? 3.939 -13.641 -3.556 1.00 93.06 163 ASN A C 1
ATOM 1350 O O . ASN A 1 163 ? 5.144 -13.654 -3.318 1.00 93.06 163 ASN A O 1
ATOM 1354 N N . LYS A 1 164 ? 3.422 -13.391 -4.764 1.00 90.94 164 LYS A N 1
ATOM 1355 C CA . LYS A 1 164 ? 4.219 -13.222 -5.985 1.00 90.94 164 LYS A CA 1
ATOM 1356 C C . LYS A 1 164 ? 5.200 -12.058 -5.861 1.00 90.94 164 LYS A C 1
ATOM 1358 O O . LYS A 1 164 ? 6.361 -12.200 -6.225 1.00 90.94 164 LYS A O 1
ATOM 1363 N N . ILE A 1 165 ? 4.755 -10.925 -5.312 1.00 91.19 165 ILE A N 1
ATOM 1364 C CA . ILE A 1 165 ? 5.598 -9.728 -5.173 1.00 91.19 165 ILE A CA 1
ATOM 1365 C C . ILE A 1 165 ? 6.700 -9.933 -4.129 1.00 91.19 165 ILE A C 1
ATOM 1367 O O . ILE A 1 165 ? 7.839 -9.533 -4.361 1.00 91.19 165 ILE A O 1
ATOM 1371 N N . ILE A 1 166 ? 6.393 -10.574 -2.996 1.00 89.56 166 ILE A N 1
ATOM 1372 C CA . ILE A 1 166 ? 7.410 -10.867 -1.975 1.00 89.56 166 ILE A CA 1
ATOM 1373 C C . ILE A 1 166 ? 8.432 -11.885 -2.502 1.00 89.56 166 ILE A C 1
ATOM 1375 O O . ILE A 1 166 ? 9.627 -11.674 -2.321 1.00 89.56 166 ILE A O 1
ATOM 1379 N N . ASP A 1 167 ? 7.989 -12.934 -3.201 1.00 88.06 167 ASP A N 1
ATOM 1380 C CA . ASP A 1 167 ? 8.896 -13.923 -3.805 1.00 88.06 167 ASP A CA 1
ATOM 1381 C C . ASP A 1 167 ? 9.793 -13.304 -4.879 1.00 88.06 167 ASP A C 1
ATOM 1383 O O . ASP A 1 167 ? 10.992 -13.586 -4.935 1.00 88.06 167 ASP A O 1
ATOM 1387 N N . LEU A 1 168 ? 9.235 -12.417 -5.707 1.00 87.62 168 LEU A N 1
ATOM 1388 C CA . LEU A 1 168 ? 10.007 -11.652 -6.677 1.00 87.62 168 LEU A CA 1
ATOM 1389 C C . LEU A 1 168 ? 11.058 -10.787 -5.981 1.00 87.62 168 LEU A C 1
ATOM 1391 O O . LEU A 1 168 ? 12.214 -10.807 -6.388 1.00 87.62 168 LEU A O 1
ATOM 1395 N N . ARG A 1 169 ? 10.680 -10.044 -4.935 1.00 87.69 169 ARG A N 1
ATOM 1396 C CA . ARG A 1 169 ? 11.613 -9.221 -4.155 1.00 87.69 169 ARG A CA 1
ATOM 1397 C C . ARG A 1 169 ? 12.774 -10.058 -3.636 1.00 87.69 169 ARG A C 1
ATOM 1399 O O . ARG A 1 169 ? 13.923 -9.655 -3.784 1.00 87.69 169 ARG A O 1
ATOM 1406 N N . ASP A 1 170 ? 12.475 -11.211 -3.045 1.00 84.31 170 ASP A N 1
ATOM 1407 C CA . ASP A 1 170 ? 13.502 -12.099 -2.504 1.00 84.31 170 ASP A CA 1
ATOM 1408 C C . ASP A 1 170 ? 14.408 -12.624 -3.631 1.00 84.31 170 ASP A C 1
ATOM 1410 O O . ASP A 1 170 ? 15.627 -12.656 -3.488 1.00 84.31 170 ASP A O 1
ATOM 1414 N N . THR A 1 171 ? 13.837 -12.937 -4.796 1.00 82.12 171 THR A N 1
ATOM 1415 C CA . THR A 1 171 ? 14.581 -13.390 -5.982 1.00 82.12 171 THR A CA 1
ATOM 1416 C C . THR A 1 171 ? 15.495 -12.300 -6.556 1.00 82.12 171 THR A C 1
ATOM 1418 O O . THR A 1 171 ? 16.679 -12.552 -6.789 1.00 82.12 171 THR A O 1
ATOM 1421 N N . VAL A 1 172 ? 14.980 -11.080 -6.747 1.00 78.56 172 VAL A N 1
ATOM 1422 C CA . VAL A 1 172 ? 15.732 -9.931 -7.283 1.00 78.56 172 VAL A CA 1
ATOM 1423 C C . VAL A 1 172 ? 16.922 -9.605 -6.381 1.00 78.56 172 VAL A C 1
ATOM 1425 O O . VAL A 1 172 ? 18.036 -9.479 -6.884 1.00 78.56 172 VAL A O 1
ATOM 1428 N N . SER A 1 173 ? 16.730 -9.595 -5.058 1.00 69.38 173 SER A N 1
ATOM 1429 C CA . SER A 1 173 ? 17.811 -9.353 -4.091 1.00 69.38 173 SER A CA 1
ATOM 1430 C C . SER A 1 173 ? 18.872 -10.464 -4.023 1.00 69.38 173 SER A C 1
ATOM 1432 O O . SER A 1 173 ? 19.921 -10.282 -3.402 1.00 69.38 173 SER A O 1
ATOM 1434 N N . HIS A 1 174 ? 18.633 -11.628 -4.637 1.00 66.88 174 HIS A N 1
ATOM 1435 C CA . HIS A 1 174 ? 19.561 -12.763 -4.641 1.00 66.88 174 HIS A CA 1
ATOM 1436 C C . HIS A 1 174 ? 20.245 -13.016 -5.997 1.00 66.88 174 HIS A C 1
ATOM 1438 O O . HIS A 1 174 ? 21.123 -13.883 -6.085 1.00 66.88 174 HIS A O 1
ATOM 1444 N N . HIS A 1 175 ? 19.910 -12.274 -7.058 1.00 58.78 175 HIS A N 1
ATOM 1445 C CA . HIS A 1 175 ? 20.502 -12.500 -8.376 1.00 58.78 175 HIS A CA 1
ATOM 1446 C C . HIS A 1 175 ? 21.949 -11.992 -8.488 1.00 58.78 175 HIS A C 1
ATOM 1448 O O . HIS A 1 175 ? 22.230 -10.800 -8.469 1.00 58.78 175 HIS A O 1
ATOM 1454 N N . LYS A 1 176 ? 22.879 -12.935 -8.706 1.00 50.44 176 LYS A N 1
ATOM 1455 C CA . LYS A 1 176 ? 24.308 -12.677 -8.971 1.00 50.44 176 LYS A CA 1
ATOM 1456 C C . LYS A 1 176 ? 24.635 -12.283 -10.422 1.00 50.44 176 LYS A C 1
ATOM 1458 O O . LYS A 1 176 ? 25.772 -11.905 -10.683 1.00 50.44 176 LYS A O 1
ATOM 1463 N N . SER A 1 177 ? 23.695 -12.365 -11.373 1.00 50.44 177 SER A N 1
ATOM 1464 C CA . SER A 1 177 ? 23.938 -11.934 -12.761 1.00 50.44 177 SER A CA 1
ATOM 1465 C C . SER A 1 177 ? 22.779 -11.111 -13.319 1.00 50.44 177 SER A C 1
ATOM 1467 O O . SER A 1 177 ? 21.711 -11.645 -13.602 1.00 50.44 177 SER A O 1
ATOM 1469 N N . LEU A 1 178 ? 23.031 -9.824 -13.547 1.00 56.06 178 LEU A N 1
ATOM 1470 C CA . LEU A 1 178 ? 22.096 -8.846 -14.119 1.00 56.06 178 LEU A CA 1
ATOM 1471 C C . LEU A 1 178 ? 21.817 -9.049 -15.624 1.00 56.06 178 LEU A C 1
ATOM 1473 O O . LEU A 1 178 ? 21.086 -8.275 -16.228 1.00 56.06 178 LEU A O 1
ATOM 1477 N N . GLY A 1 179 ? 22.387 -10.084 -16.251 1.00 57.81 179 GLY A N 1
ATOM 1478 C CA . GLY A 1 179 ? 22.354 -10.279 -17.707 1.00 57.81 179 GLY A CA 1
ATOM 1479 C C . GLY A 1 179 ? 20.982 -10.612 -18.308 1.00 57.81 179 GLY A C 1
ATOM 1480 O O . GLY A 1 179 ? 20.849 -10.601 -19.531 1.00 57.81 179 GLY A O 1
ATOM 1481 N N . PHE A 1 180 ? 19.973 -10.910 -17.481 1.00 66.31 180 PHE A N 1
ATOM 1482 C CA . PHE A 1 180 ? 18.587 -11.112 -17.925 1.00 66.31 180 PHE A CA 1
ATOM 1483 C C . PHE A 1 180 ? 17.789 -9.800 -17.997 1.00 66.31 180 PHE A C 1
ATOM 1485 O O . PHE A 1 180 ? 16.763 -9.751 -18.669 1.00 66.31 180 PHE A O 1
ATOM 1492 N N . PHE A 1 181 ? 18.262 -8.738 -17.335 1.00 77.44 181 PHE A N 1
ATOM 1493 C CA . PHE A 1 181 ? 17.612 -7.433 -17.306 1.00 77.44 181 PHE A CA 1
ATOM 1494 C C . PHE A 1 181 ? 18.329 -6.496 -18.283 1.00 77.44 181 PHE A C 1
ATOM 1496 O O . PHE A 1 181 ? 19.186 -5.694 -17.910 1.00 77.44 181 PHE A O 1
ATOM 1503 N N . ALA A 1 182 ? 18.051 -6.689 -19.570 1.00 82.00 182 ALA A N 1
ATOM 1504 C CA . ALA A 1 182 ? 18.685 -5.951 -20.653 1.00 82.00 182 ALA A CA 1
ATOM 1505 C C . ALA A 1 182 ? 17.676 -5.647 -21.757 1.00 82.00 182 ALA A C 1
ATOM 1507 O O . ALA A 1 182 ? 16.768 -6.438 -22.019 1.00 82.00 182 ALA A O 1
ATOM 1508 N N . TYR A 1 183 ? 17.881 -4.529 -22.448 1.00 85.19 183 TYR A N 1
ATOM 1509 C CA . TYR A 1 183 ? 17.198 -4.292 -23.713 1.00 85.19 183 TYR A CA 1
ATOM 1510 C C . TYR A 1 183 ? 17.863 -5.122 -24.799 1.00 85.19 183 TYR A C 1
ATOM 1512 O O . TYR A 1 183 ? 19.092 -5.262 -24.847 1.00 85.19 183 TYR A O 1
ATOM 1520 N N . SER A 1 184 ? 17.037 -5.626 -25.706 1.00 84.38 184 SER A N 1
ATOM 1521 C CA . SER A 1 184 ? 17.506 -6.179 -26.969 1.00 84.38 184 SER A CA 1
ATOM 1522 C C . SER A 1 184 ? 16.797 -5.480 -28.113 1.00 84.38 184 SER A C 1
ATOM 1524 O O . SER A 1 184 ? 15.599 -5.211 -28.049 1.00 84.38 184 SER A O 1
ATOM 1526 N N . VAL A 1 185 ? 17.564 -5.146 -29.142 1.00 84.50 185 VAL A N 1
ATOM 1527 C CA . VAL A 1 185 ? 17.042 -4.527 -30.354 1.00 84.50 185 VAL A CA 1
ATOM 1528 C C . VAL A 1 185 ? 17.360 -5.457 -31.511 1.00 84.50 185 VAL A C 1
ATOM 1530 O O . VAL A 1 185 ? 18.501 -5.901 -31.659 1.00 84.50 185 VAL A O 1
ATOM 1533 N N . SER A 1 186 ? 16.346 -5.777 -32.302 1.00 85.19 186 SER A N 1
ATOM 1534 C CA . SER A 1 186 ? 16.458 -6.613 -33.491 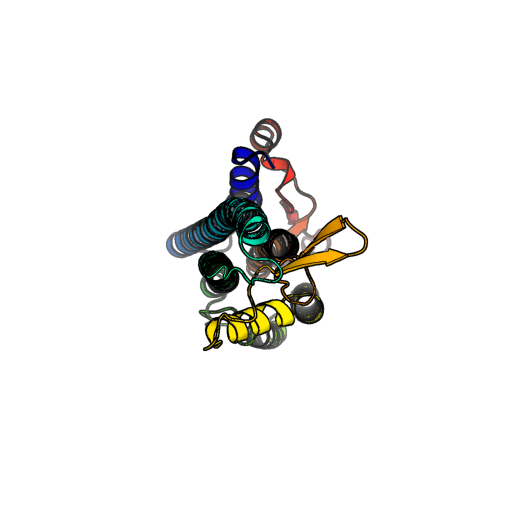1.00 85.19 186 SER A CA 1
ATOM 1535 C C . SER A 1 186 ? 15.747 -5.955 -34.667 1.00 85.19 186 SER A C 1
ATOM 1537 O O . SER A 1 186 ? 14.914 -5.068 -34.493 1.00 85.19 186 SER A O 1
ATOM 1539 N N . GLU A 1 187 ? 16.083 -6.382 -35.877 1.00 83.75 187 GLU A N 1
ATOM 1540 C CA . GLU A 1 187 ? 15.363 -6.005 -37.089 1.00 83.75 187 GLU A CA 1
ATOM 1541 C C . GLU A 1 187 ? 14.650 -7.239 -37.636 1.00 83.75 187 GLU A C 1
ATOM 1543 O O . GLU A 1 187 ? 15.256 -8.303 -37.763 1.00 83.75 187 GLU A O 1
ATOM 1548 N N . ASN A 1 188 ? 13.357 -7.108 -37.924 1.00 82.50 188 ASN A N 1
ATOM 1549 C CA . ASN A 1 188 ? 12.551 -8.162 -38.529 1.00 82.50 188 ASN A CA 1
ATOM 1550 C C . ASN A 1 188 ? 11.713 -7.559 -39.661 1.00 82.50 188 ASN A C 1
ATOM 1552 O O . ASN A 1 188 ? 10.982 -6.593 -39.435 1.00 82.50 188 ASN A O 1
ATOM 1556 N N . ASP A 1 189 ? 11.861 -8.078 -40.881 1.00 84.12 189 ASP A N 1
ATOM 1557 C CA . ASP A 1 189 ? 11.203 -7.574 -42.098 1.00 84.12 189 ASP A CA 1
ATOM 1558 C C . ASP A 1 189 ? 11.348 -6.050 -42.316 1.00 84.12 189 ASP A C 1
ATOM 1560 O O . ASP A 1 189 ? 10.391 -5.352 -42.661 1.00 84.12 189 ASP A O 1
ATOM 1564 N N . GLY A 1 190 ? 12.544 -5.503 -42.066 1.00 80.69 190 GLY A N 1
ATOM 1565 C CA . GLY A 1 190 ? 12.826 -4.068 -42.209 1.00 80.69 190 GLY A CA 1
ATOM 1566 C C . GLY A 1 190 ? 12.248 -3.186 -41.094 1.00 80.69 190 GLY A C 1
ATOM 1567 O O . GLY A 1 190 ? 12.310 -1.958 -41.181 1.00 80.69 190 GLY A O 1
ATOM 1568 N N . LYS A 1 191 ? 11.663 -3.780 -40.043 1.00 84.06 191 LYS A N 1
ATOM 1569 C CA . LYS A 1 191 ? 11.177 -3.070 -38.854 1.00 84.06 191 LYS A CA 1
ATOM 1570 C C . LYS A 1 191 ? 12.102 -3.312 -37.670 1.00 84.06 191 LYS A C 1
ATOM 1572 O O . LYS A 1 191 ? 12.374 -4.453 -37.306 1.00 84.06 191 LYS A O 1
ATOM 1577 N N . ILE A 1 192 ? 12.519 -2.227 -37.025 1.00 82.88 192 ILE A N 1
ATOM 1578 C CA . ILE A 1 192 ? 13.269 -2.280 -35.768 1.00 82.88 192 ILE A CA 1
ATOM 1579 C C . ILE A 1 192 ? 12.296 -2.602 -34.629 1.00 82.88 192 ILE A C 1
ATOM 1581 O O . ILE A 1 192 ? 11.310 -1.895 -34.421 1.00 82.88 192 ILE A O 1
ATOM 1585 N N . ILE A 1 193 ? 12.590 -3.663 -33.883 1.00 86.12 193 ILE A N 1
ATOM 1586 C CA . ILE A 1 193 ? 11.844 -4.121 -32.714 1.00 86.12 193 ILE A CA 1
ATOM 1587 C C . ILE A 1 193 ? 12.737 -3.945 -31.487 1.00 86.12 193 ILE A C 1
ATOM 1589 O O . ILE A 1 193 ? 13.866 -4.430 -31.452 1.00 86.12 193 ILE A O 1
ATOM 1593 N N . VAL A 1 194 ? 12.220 -3.267 -30.462 1.00 86.06 194 VAL A N 1
ATOM 1594 C CA . VAL A 1 194 ? 12.884 -3.118 -29.162 1.00 86.06 194 VAL A CA 1
ATOM 1595 C C . VAL A 1 194 ? 12.157 -3.992 -28.147 1.00 86.06 194 VAL A C 1
ATOM 1597 O O . VAL A 1 194 ? 11.006 -3.724 -27.809 1.00 86.06 194 VAL A O 1
ATOM 1600 N N . ALA A 1 195 ? 12.825 -5.028 -27.652 1.00 87.06 195 ALA A N 1
ATOM 1601 C CA . ALA A 1 195 ? 12.331 -5.859 -26.565 1.00 87.06 195 ALA A CA 1
ATOM 1602 C C . ALA A 1 195 ? 12.873 -5.345 -25.224 1.00 87.06 195 ALA A C 1
ATOM 1604 O O . ALA A 1 195 ? 14.089 -5.260 -25.014 1.00 87.06 195 ALA A O 1
ATOM 1605 N N . LYS A 1 196 ? 11.942 -4.988 -24.333 1.00 88.00 196 LYS A N 1
ATOM 1606 C CA . LYS A 1 196 ? 12.208 -4.522 -22.968 1.00 88.00 196 LYS A CA 1
ATOM 1607 C C . LYS A 1 196 ? 12.428 -5.704 -22.015 1.00 88.00 196 LYS A C 1
ATOM 1609 O O . LYS A 1 196 ? 11.884 -6.782 -22.268 1.00 88.00 196 LYS A O 1
ATOM 1614 N N . PRO A 1 197 ? 13.169 -5.515 -20.909 1.00 85.19 197 PRO A N 1
ATOM 1615 C CA . PRO A 1 197 ? 13.169 -6.494 -19.829 1.00 85.19 197 PRO A CA 1
ATOM 1616 C C . PRO A 1 197 ? 11.763 -6.628 -19.227 1.00 85.19 197 PRO A C 1
ATOM 1618 O O . PRO A 1 197 ? 11.017 -5.650 -19.161 1.00 85.19 197 PRO A O 1
ATOM 1621 N N . THR A 1 198 ? 11.413 -7.829 -18.769 1.00 85.25 198 THR A N 1
ATOM 1622 C CA . THR A 1 198 ? 10.116 -8.124 -18.143 1.00 85.25 198 THR A CA 1
ATOM 1623 C C . THR A 1 198 ? 10.285 -8.614 -16.708 1.00 85.25 198 THR A C 1
ATOM 1625 O O . THR A 1 198 ? 11.340 -9.110 -16.307 1.00 85.25 198 THR A O 1
ATOM 1628 N N . VAL A 1 199 ? 9.226 -8.460 -15.916 1.00 82.44 199 VAL A N 1
ATOM 1629 C CA . VAL A 1 199 ? 9.133 -8.893 -14.518 1.00 82.44 199 VAL A CA 1
ATOM 1630 C C . VAL A 1 199 ? 7.813 -9.626 -14.351 1.00 82.44 199 VAL A C 1
ATOM 1632 O O . VAL A 1 199 ? 6.764 -9.025 -14.554 1.00 82.44 199 VAL A O 1
ATOM 1635 N N . LEU A 1 200 ? 7.851 -10.914 -13.988 1.00 79.25 200 LEU A N 1
ATOM 1636 C CA . LEU A 1 200 ? 6.649 -11.766 -13.930 1.00 79.25 200 LEU A CA 1
ATOM 1637 C C . LEU A 1 200 ? 5.837 -11.720 -15.241 1.00 79.25 200 LEU A C 1
ATOM 1639 O O . LEU A 1 200 ? 4.616 -11.607 -15.210 1.00 79.25 200 LEU A O 1
ATOM 1643 N N . ASP A 1 201 ? 6.536 -11.740 -16.380 1.00 82.88 201 ASP A N 1
ATOM 1644 C CA . ASP A 1 201 ? 5.964 -11.627 -17.732 1.00 82.88 201 ASP A CA 1
ATOM 1645 C C . ASP A 1 201 ? 5.220 -10.308 -18.019 1.00 82.88 201 ASP A C 1
ATOM 1647 O O . ASP A 1 201 ? 4.523 -10.183 -19.026 1.00 82.88 201 ASP A O 1
ATOM 1651 N N . LEU A 1 202 ? 5.405 -9.295 -17.167 1.00 85.25 202 LEU A N 1
ATOM 1652 C CA . LEU A 1 202 ? 4.838 -7.960 -17.323 1.00 85.25 202 LEU A CA 1
ATOM 1653 C C . LEU A 1 202 ? 5.912 -6.923 -17.642 1.00 85.25 202 LEU A C 1
ATOM 1655 O O . LEU A 1 202 ? 7.093 -7.075 -17.311 1.00 85.25 202 LEU A O 1
ATOM 1659 N N . ASP A 1 203 ? 5.465 -5.826 -18.248 1.00 90.12 203 ASP A N 1
ATOM 1660 C CA . ASP A 1 203 ? 6.248 -4.599 -18.316 1.00 90.12 203 ASP A CA 1
ATOM 1661 C C . ASP A 1 203 ? 6.528 -4.089 -16.882 1.00 90.12 203 ASP A C 1
ATOM 1663 O O . ASP A 1 203 ? 5.585 -3.947 -16.091 1.00 90.12 203 ASP A O 1
ATOM 1667 N N . PRO A 1 204 ? 7.795 -3.810 -16.518 1.00 91.62 204 PRO A N 1
ATOM 1668 C CA . PRO A 1 204 ? 8.150 -3.419 -15.156 1.00 91.62 204 PRO A CA 1
ATOM 1669 C C . PRO A 1 204 ? 7.445 -2.147 -14.669 1.00 91.62 204 PRO A C 1
ATOM 1671 O O . PRO A 1 204 ? 7.080 -2.069 -13.497 1.00 91.62 204 PRO A O 1
ATOM 1674 N N . LEU A 1 205 ? 7.199 -1.166 -15.547 1.00 92.94 205 LEU A N 1
ATOM 1675 C CA . LEU A 1 205 ? 6.501 0.065 -15.170 1.00 92.94 205 LEU A CA 1
ATOM 1676 C C . LEU A 1 205 ? 5.026 -0.193 -14.877 1.00 92.94 205 LEU A C 1
ATOM 1678 O O . LEU A 1 205 ? 4.487 0.376 -13.925 1.00 92.94 205 LEU A O 1
ATOM 1682 N N . ILE A 1 206 ? 4.368 -1.037 -15.676 1.00 93.12 206 ILE A N 1
ATOM 1683 C CA . ILE A 1 206 ? 2.989 -1.467 -15.406 1.00 93.12 206 ILE A CA 1
ATOM 1684 C C . ILE A 1 206 ? 2.937 -2.197 -14.061 1.00 93.12 206 ILE A C 1
ATOM 1686 O O . ILE A 1 206 ? 2.158 -1.813 -13.187 1.00 93.12 206 ILE A O 1
ATOM 1690 N N . PHE A 1 207 ? 3.834 -3.164 -13.860 1.00 93.50 207 PHE A N 1
ATOM 1691 C CA . PHE A 1 207 ? 3.941 -3.921 -12.616 1.00 93.50 207 PHE A CA 1
ATOM 1692 C C . PHE A 1 207 ? 4.116 -3.013 -11.388 1.00 93.50 207 PHE A C 1
ATOM 1694 O O . PHE A 1 207 ? 3.381 -3.148 -10.407 1.00 93.50 207 PHE A O 1
ATOM 1701 N N . MET A 1 208 ? 5.056 -2.063 -11.426 1.00 95.88 208 MET A N 1
ATOM 1702 C CA . MET A 1 208 ? 5.288 -1.152 -10.303 1.00 95.88 208 MET A CA 1
ATOM 1703 C C . MET A 1 208 ? 4.057 -0.272 -10.034 1.00 95.88 208 MET A C 1
ATOM 1705 O O . MET A 1 208 ? 3.654 -0.133 -8.884 1.00 95.88 208 MET A O 1
ATOM 1709 N N . LYS A 1 209 ? 3.386 0.262 -11.065 1.00 95.56 209 LYS A N 1
ATOM 1710 C CA . LYS A 1 209 ? 2.163 1.075 -10.882 1.00 95.56 209 LYS A CA 1
ATOM 1711 C C . LYS A 1 209 ? 1.032 0.290 -10.219 1.00 95.56 209 LYS A C 1
ATOM 1713 O O . LYS A 1 209 ? 0.385 0.796 -9.300 1.00 95.56 209 LYS A O 1
ATOM 1718 N N . GLU A 1 210 ? 0.789 -0.936 -10.672 1.00 94.31 210 GLU A N 1
ATOM 1719 C CA . GLU A 1 210 ? -0.250 -1.806 -10.109 1.00 94.31 210 GLU A CA 1
ATOM 1720 C C . GLU A 1 210 ? 0.077 -2.228 -8.676 1.00 94.31 210 GLU A C 1
ATOM 1722 O O . GLU A 1 210 ? -0.786 -2.172 -7.794 1.00 94.31 210 GLU A O 1
ATOM 1727 N N . CYS A 1 211 ? 1.339 -2.583 -8.424 1.00 94.88 211 CYS A N 1
ATOM 1728 C CA . CYS A 1 211 ? 1.840 -2.913 -7.097 1.00 94.88 211 CYS A CA 1
ATOM 1729 C C . CYS A 1 211 ? 1.653 -1.743 -6.124 1.00 94.88 211 CYS A C 1
ATOM 1731 O O . CYS A 1 211 ? 1.164 -1.945 -5.013 1.00 94.88 211 CYS A O 1
ATOM 1733 N N . PHE A 1 212 ? 1.978 -0.518 -6.547 1.00 97.50 212 PHE A N 1
ATOM 1734 C CA . PHE A 1 212 ? 1.850 0.677 -5.717 1.00 97.50 212 PHE A CA 1
ATOM 1735 C C . PHE A 1 212 ? 0.394 0.901 -5.299 1.00 97.50 212 PHE A C 1
ATOM 1737 O O . PHE A 1 212 ? 0.105 0.996 -4.105 1.00 97.50 212 PHE A O 1
ATOM 1744 N N . ARG A 1 213 ? -0.529 0.914 -6.271 1.00 96.25 213 ARG A N 1
ATOM 1745 C CA . ARG A 1 213 ? -1.963 1.124 -6.015 1.00 96.25 213 ARG A CA 1
ATOM 1746 C C . ARG A 1 213 ? -2.518 0.062 -5.075 1.00 96.25 213 ARG A C 1
ATOM 1748 O O . ARG A 1 213 ? -3.122 0.390 -4.059 1.00 96.25 213 ARG A O 1
ATOM 1755 N N . THR A 1 214 ? -2.230 -1.203 -5.375 1.00 96.19 214 THR A N 1
ATOM 1756 C CA . THR A 1 214 ? -2.701 -2.335 -4.572 1.00 96.19 214 THR A CA 1
ATOM 1757 C C . THR A 1 214 ? -2.148 -2.281 -3.146 1.00 96.19 214 THR A C 1
ATOM 1759 O O . THR A 1 214 ? -2.881 -2.526 -2.191 1.00 96.19 214 THR A O 1
ATOM 1762 N N . CYS A 1 215 ? -0.869 -1.925 -2.978 1.00 97.50 215 CYS A N 1
ATOM 1763 C CA . CYS A 1 215 ? -0.236 -1.770 -1.668 1.00 97.50 215 CYS A CA 1
ATOM 1764 C C . CYS A 1 215 ? -0.896 -0.659 -0.846 1.00 97.50 215 CYS A C 1
ATOM 1766 O O . CYS A 1 215 ? -1.262 -0.874 0.308 1.00 97.50 215 CYS A O 1
ATOM 1768 N N . MET A 1 216 ? -1.066 0.519 -1.446 1.00 97.81 216 MET A N 1
ATOM 1769 C CA . MET A 1 216 ? -1.645 1.688 -0.792 1.00 97.81 216 MET A CA 1
ATOM 1770 C C . MET A 1 216 ? -3.079 1.419 -0.321 1.00 97.81 216 MET A C 1
ATOM 1772 O O . MET A 1 216 ? -3.404 1.681 0.837 1.00 97.81 216 MET A O 1
ATOM 1776 N N . GLU A 1 217 ? -3.919 0.839 -1.181 1.00 97.19 217 GLU A N 1
ATOM 1777 C CA . GLU A 1 217 ? -5.297 0.475 -0.831 1.00 97.19 217 GLU A CA 1
ATOM 1778 C C . GLU A 1 217 ? -5.347 -0.594 0.264 1.00 97.19 217 GLU A C 1
ATOM 1780 O O . GLU A 1 217 ? -6.105 -0.466 1.227 1.00 97.19 217 GLU A O 1
ATOM 1785 N N . PHE A 1 218 ? -4.490 -1.614 0.166 1.00 98.00 218 PHE A N 1
ATOM 1786 C CA . PHE A 1 218 ? -4.382 -2.651 1.187 1.00 98.00 218 PHE A CA 1
ATOM 1787 C C . PHE A 1 218 ? -3.994 -2.070 2.553 1.00 98.00 218 PHE A C 1
ATOM 1789 O O . PHE A 1 218 ? -4.546 -2.459 3.579 1.00 98.00 218 PHE A O 1
ATOM 1796 N N . ILE A 1 219 ? -3.051 -1.129 2.583 1.00 98.25 219 ILE A N 1
ATOM 1797 C CA . ILE A 1 219 ? -2.612 -0.461 3.811 1.00 98.25 219 ILE A CA 1
ATOM 1798 C C . ILE A 1 219 ? -3.729 0.415 4.393 1.00 98.25 219 ILE A C 1
ATOM 1800 O O . ILE A 1 219 ? -3.945 0.373 5.605 1.00 98.25 219 ILE A O 1
ATOM 1804 N N . GLN A 1 220 ? -4.451 1.172 3.559 1.00 98.19 220 GLN A N 1
ATOM 1805 C CA . GLN A 1 220 ? -5.601 1.974 3.989 1.00 98.19 220 GLN A CA 1
ATOM 1806 C C . GLN A 1 220 ? -6.650 1.101 4.695 1.00 98.19 220 GLN A C 1
ATOM 1808 O O . GLN A 1 220 ? -7.102 1.426 5.799 1.00 98.19 220 GLN A O 1
ATOM 1813 N N . ASP A 1 221 ? -6.993 -0.038 4.090 1.00 97.69 221 ASP A N 1
ATOM 1814 C CA . ASP A 1 221 ? -7.912 -1.018 4.671 1.00 97.69 221 ASP A CA 1
ATOM 1815 C C . ASP A 1 221 ? -7.354 -1.627 5.957 1.00 97.69 221 ASP A C 1
ATOM 1817 O O . ASP A 1 221 ? -8.049 -1.683 6.969 1.00 97.69 221 ASP A O 1
ATOM 1821 N N . LEU A 1 222 ? -6.081 -2.028 5.958 1.00 96.62 222 LEU A N 1
ATOM 1822 C CA . LEU A 1 222 ? -5.431 -2.626 7.119 1.00 96.62 222 LEU A CA 1
ATOM 1823 C C . LEU A 1 222 ? -5.456 -1.693 8.334 1.00 96.62 222 LEU A C 1
ATOM 1825 O O . LEU A 1 222 ? -5.796 -2.137 9.432 1.00 96.62 222 LEU A O 1
ATOM 1829 N N . ILE A 1 223 ? -5.108 -0.416 8.160 1.00 96.62 223 ILE A N 1
ATOM 1830 C CA . ILE A 1 223 ? -5.115 0.578 9.242 1.00 96.62 223 ILE A CA 1
ATOM 1831 C C . ILE A 1 223 ? -6.545 0.789 9.747 1.00 96.62 223 ILE A C 1
ATOM 1833 O O . ILE A 1 223 ? -6.783 0.723 10.954 1.00 96.62 223 ILE A O 1
ATOM 1837 N N . SER A 1 224 ? -7.505 0.946 8.834 1.00 96.88 224 SER A N 1
ATOM 1838 C CA . SER A 1 224 ? -8.918 1.151 9.177 1.00 96.88 224 SER A CA 1
ATOM 1839 C C . SER A 1 224 ? -9.496 -0.039 9.950 1.00 96.88 224 SER A C 1
ATOM 1841 O O . SER A 1 224 ? -10.131 0.131 10.993 1.00 96.88 224 SER A O 1
ATOM 1843 N N . PHE A 1 225 ? -9.205 -1.262 9.497 1.00 95.88 225 PHE A N 1
ATOM 1844 C CA . PHE A 1 225 ? -9.590 -2.492 10.184 1.00 95.88 225 PHE A CA 1
ATOM 1845 C C . PHE A 1 225 ? -8.901 -2.648 11.542 1.00 95.88 225 PHE A C 1
ATOM 1847 O O . PHE A 1 225 ? -9.495 -3.163 12.484 1.00 95.88 225 PHE A O 1
ATOM 1854 N N . SER A 1 226 ? -7.664 -2.176 11.676 1.00 95.06 226 SER A N 1
ATOM 1855 C CA . SER A 1 226 ? -6.941 -2.215 12.949 1.00 95.06 226 SER A CA 1
ATOM 1856 C C . SER A 1 226 ? -7.573 -1.295 13.991 1.00 95.06 226 SER A C 1
ATOM 1858 O O . SER A 1 226 ? -7.757 -1.710 15.134 1.00 95.06 226 SER A O 1
ATOM 1860 N N . ILE A 1 227 ? -7.954 -0.079 13.587 1.00 95.25 227 ILE A N 1
ATOM 1861 C CA . ILE A 1 227 ? -8.637 0.889 14.454 1.00 95.25 227 ILE A CA 1
ATOM 1862 C C . ILE A 1 227 ? -9.990 0.331 14.908 1.00 95.25 227 ILE A C 1
ATOM 1864 O O . ILE A 1 227 ? -10.266 0.283 16.105 1.00 95.25 227 ILE A O 1
ATOM 1868 N N . ILE A 1 228 ? -10.814 -0.177 13.985 1.00 94.94 228 ILE A N 1
ATOM 1869 C CA . ILE A 1 228 ? -12.140 -0.699 14.350 1.00 94.94 228 ILE A CA 1
ATOM 1870 C C . ILE A 1 228 ? -12.070 -1.974 15.203 1.00 94.94 228 ILE A C 1
ATOM 1872 O O . ILE A 1 228 ? -12.941 -2.208 16.039 1.00 94.94 228 ILE A O 1
ATOM 1876 N N . LEU A 1 229 ? -11.016 -2.783 15.043 1.00 93.69 229 LEU A N 1
ATOM 1877 C CA . LEU A 1 229 ? -10.781 -3.962 15.878 1.00 93.69 229 LEU A CA 1
ATOM 1878 C C . LEU A 1 229 ? -10.491 -3.592 17.342 1.00 93.69 229 LEU A C 1
ATOM 1880 O O . LEU A 1 229 ? -10.809 -4.374 18.238 1.00 93.69 229 LEU A O 1
ATOM 1884 N N . TYR A 1 230 ? -9.888 -2.424 17.577 1.00 93.69 230 TYR A N 1
ATOM 1885 C CA . TYR A 1 230 ? -9.617 -1.896 18.914 1.00 93.69 230 TYR A CA 1
ATOM 1886 C C . TYR A 1 230 ? -10.851 -1.278 19.571 1.00 93.69 230 TYR A C 1
ATOM 1888 O O . TYR A 1 230 ? -11.082 -1.484 20.762 1.00 93.69 230 TYR A O 1
ATOM 1896 N N . LEU A 1 231 ? -11.638 -0.527 18.797 1.00 93.19 231 LEU A N 1
ATOM 1897 C CA . LEU A 1 231 ? -12.804 0.188 19.306 1.00 93.19 231 LEU A CA 1
ATOM 1898 C C . LEU A 1 231 ? -13.874 -0.768 19.878 1.00 93.19 231 LEU A C 1
ATOM 1900 O O . LEU A 1 231 ? -13.944 -1.941 19.486 1.00 93.19 231 LEU A O 1
ATOM 1904 N N . PRO A 1 232 ? -14.751 -0.284 20.780 1.00 91.62 232 PRO A N 1
ATOM 1905 C CA . PRO A 1 232 ? -15.872 -1.056 21.308 1.00 91.62 232 PRO A CA 1
ATOM 1906 C C . PRO A 1 232 ? -16.794 -1.641 20.222 1.00 91.62 232 PRO A C 1
ATOM 1908 O O . PRO A 1 232 ? -16.987 -0.992 19.192 1.00 91.62 232 PRO A O 1
ATOM 1911 N N . PRO A 1 233 ? -17.411 -2.823 20.452 1.00 90.75 233 PRO A N 1
ATOM 1912 C CA . PRO A 1 233 ? -18.289 -3.550 19.523 1.00 90.75 233 PRO A CA 1
ATOM 1913 C C . PRO A 1 233 ? -19.308 -2.737 18.738 1.00 90.75 233 PRO A C 1
ATOM 1915 O O . PRO A 1 233 ? -19.585 -3.091 17.592 1.00 90.75 233 PRO A O 1
ATOM 1918 N N . VAL A 1 234 ? -19.825 -1.679 19.360 1.00 92.00 234 VAL A N 1
ATOM 1919 C CA . VAL A 1 234 ? -20.811 -0.754 18.797 1.00 92.00 234 VAL A CA 1
ATOM 1920 C C . VAL A 1 234 ? -20.268 0.063 17.627 1.00 92.00 234 VAL A C 1
ATOM 1922 O O . VAL A 1 234 ? -21.042 0.506 16.798 1.00 92.00 234 VAL A O 1
ATOM 1925 N N . PHE A 1 235 ? -18.955 0.259 17.510 1.00 93.25 235 PHE A N 1
ATOM 1926 C CA . PHE A 1 235 ? -18.392 0.961 16.362 1.00 93.25 235 PHE A CA 1
ATOM 1927 C C . PHE A 1 235 ? -18.264 0.026 15.159 1.00 93.25 235 PHE A C 1
ATOM 1929 O O . PHE A 1 235 ? -17.750 -1.099 15.273 1.00 93.25 235 PHE A O 1
ATOM 1936 N N . ILE A 1 236 ? -18.666 0.546 13.998 1.00 93.12 236 ILE A N 1
ATOM 1937 C CA . ILE A 1 236 ? -18.516 -0.068 12.674 1.00 93.12 236 ILE A CA 1
ATOM 1938 C C . ILE A 1 236 ? -17.901 0.921 11.677 1.00 93.12 236 ILE A C 1
ATOM 1940 O O . ILE A 1 236 ? -17.965 2.136 11.862 1.00 93.12 236 ILE A O 1
ATOM 1944 N N . LEU A 1 237 ? -17.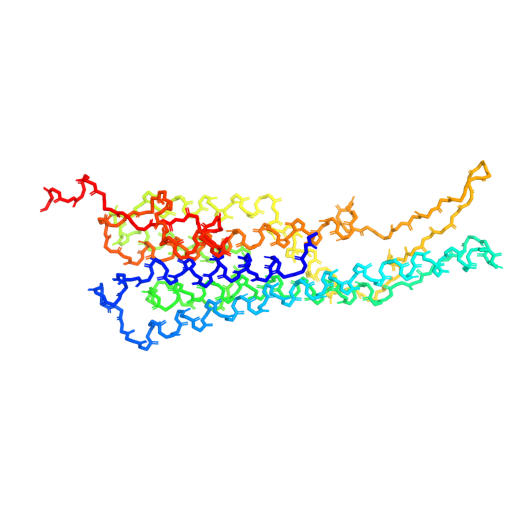308 0.388 10.605 1.00 94.12 237 LEU A N 1
ATOM 1945 C CA . LEU A 1 237 ? -16.914 1.190 9.446 1.00 94.12 237 LEU A CA 1
ATOM 1946 C C . LEU A 1 237 ? -18.132 1.396 8.543 1.00 94.12 237 LEU A C 1
ATOM 1948 O O . LEU A 1 237 ? -18.805 0.432 8.175 1.00 94.12 237 LEU A O 1
ATOM 1952 N N . ALA A 1 238 ? -18.391 2.643 8.173 1.00 94.31 238 ALA A N 1
ATOM 1953 C CA . ALA A 1 238 ? -19.488 3.047 7.306 1.00 94.31 238 ALA A CA 1
ATOM 1954 C C . ALA A 1 238 ? -18.976 3.833 6.095 1.00 94.31 238 ALA A C 1
ATOM 1956 O O . ALA A 1 238 ? -17.774 4.079 5.946 1.00 94.31 238 ALA A O 1
ATOM 1957 N N . LYS A 1 239 ? -19.911 4.224 5.221 1.00 92.31 239 LYS A N 1
ATOM 1958 C CA . LYS A 1 239 ? -19.620 5.116 4.095 1.00 92.31 239 LYS A CA 1
ATOM 1959 C C . LYS A 1 239 ? -18.951 6.404 4.594 1.00 92.31 239 LYS A C 1
ATOM 1961 O O . LYS A 1 239 ? -19.279 6.859 5.688 1.00 92.31 239 LYS A O 1
ATOM 1966 N N . PRO A 1 240 ? -18.025 6.976 3.810 1.00 91.88 240 PRO A N 1
ATOM 1967 C CA . PRO A 1 240 ? -17.296 8.158 4.226 1.00 91.88 240 PRO A CA 1
ATOM 1968 C C . PRO A 1 240 ? -18.239 9.364 4.321 1.00 91.88 240 PRO A C 1
ATOM 1970 O O . PRO A 1 240 ? -18.921 9.737 3.371 1.00 91.88 240 PRO A O 1
ATOM 1973 N N . GLU A 1 241 ? -18.220 9.974 5.493 1.00 92.94 241 GLU A N 1
ATOM 1974 C CA . GLU A 1 241 ? -18.777 11.279 5.832 1.00 92.94 241 GLU A CA 1
ATOM 1975 C C . GLU A 1 241 ? -17.587 12.175 6.160 1.00 92.94 241 GLU A C 1
ATOM 1977 O O . GLU A 1 241 ? -17.019 12.099 7.250 1.00 92.94 241 GLU A O 1
ATOM 1982 N N . VAL A 1 242 ? -17.146 12.944 5.166 1.00 91.62 242 VAL A N 1
ATOM 1983 C CA . VAL A 1 242 ? -15.928 13.757 5.246 1.00 91.62 242 VAL A CA 1
ATOM 1984 C C . VAL A 1 242 ? -16.258 15.233 5.479 1.00 91.62 242 VAL A C 1
ATOM 1986 O O . VAL A 1 242 ? -17.273 15.715 4.971 1.00 91.62 242 VAL A O 1
ATOM 1989 N N . PRO A 1 243 ? -15.404 15.984 6.200 1.00 90.50 243 PRO A N 1
ATOM 1990 C CA . PRO A 1 243 ? -15.569 17.426 6.356 1.00 90.50 243 PRO A CA 1
ATOM 1991 C C . PRO A 1 243 ? -15.596 18.161 5.008 1.00 90.50 243 PRO A C 1
ATOM 1993 O O . PRO A 1 243 ? -14.822 17.830 4.107 1.00 90.50 243 PRO A O 1
ATOM 1996 N N . THR A 1 244 ? -16.404 19.222 4.894 1.00 91.62 244 THR A N 1
ATOM 1997 C CA . THR A 1 244 ? -16.506 20.047 3.672 1.00 91.62 244 THR A CA 1
ATOM 1998 C C . THR A 1 244 ? -15.144 20.539 3.185 1.00 91.62 244 THR A C 1
ATOM 2000 O O . THR A 1 244 ? -14.852 20.446 1.998 1.00 91.62 244 THR A O 1
ATOM 2003 N N . ALA A 1 245 ? -14.265 20.951 4.103 1.00 92.06 245 ALA A N 1
ATOM 2004 C CA . ALA A 1 245 ? -12.914 21.404 3.772 1.00 92.06 245 ALA A CA 1
ATOM 2005 C C . ALA A 1 245 ? -12.086 20.347 3.013 1.00 92.06 245 ALA A C 1
ATOM 2007 O O . ALA A 1 245 ? -11.257 20.697 2.179 1.00 92.06 245 ALA A O 1
ATOM 2008 N N . TRP A 1 246 ? -12.307 19.052 3.272 1.00 92.06 246 TRP A N 1
ATOM 2009 C CA . TRP A 1 246 ? -11.606 17.970 2.569 1.00 92.06 246 TRP A CA 1
ATOM 2010 C C . TRP A 1 246 ? -12.207 17.701 1.191 1.00 92.06 246 TRP A C 1
ATOM 2012 O O . TRP A 1 246 ? -11.499 17.276 0.282 1.00 92.06 246 TRP A O 1
ATOM 2022 N N . ILE A 1 247 ? -13.508 17.944 1.019 1.00 90.62 247 ILE A N 1
ATOM 2023 C CA . ILE A 1 247 ? -14.161 17.894 -0.294 1.00 90.62 247 ILE A CA 1
ATOM 2024 C C . ILE A 1 247 ? -13.606 19.020 -1.170 1.00 90.62 247 ILE A C 1
ATOM 2026 O O . ILE A 1 247 ? -13.185 18.771 -2.296 1.00 90.62 247 ILE A O 1
ATOM 2030 N N . GLU A 1 248 ? -13.540 20.235 -0.625 1.00 90.88 248 GLU A N 1
ATOM 2031 C CA . GLU A 1 248 ? -13.016 21.421 -1.310 1.00 90.88 248 GLU A CA 1
ATOM 2032 C C . GLU A 1 248 ? -11.532 21.279 -1.679 1.00 90.88 248 GLU A C 1
ATOM 2034 O O . GLU A 1 248 ? -11.127 21.717 -2.754 1.00 90.88 248 GLU A O 1
ATOM 2039 N N . SER A 1 249 ? -10.725 20.617 -0.840 1.00 89.50 249 SER A N 1
ATOM 2040 C CA . SER A 1 249 ? -9.315 20.329 -1.141 1.00 89.50 249 SER A CA 1
ATOM 2041 C C . SER A 1 249 ? -9.105 19.141 -2.092 1.00 89.50 249 SER A C 1
ATOM 2043 O O . SER A 1 249 ? -7.968 18.840 -2.454 1.00 89.50 249 SER A O 1
ATOM 2045 N N . GLY A 1 250 ? -10.168 18.415 -2.455 1.00 91.00 250 GLY A N 1
ATOM 2046 C CA . GLY A 1 250 ? -10.094 17.181 -3.242 1.00 91.00 250 GLY A CA 1
ATOM 2047 C C . GLY A 1 250 ? -9.534 15.969 -2.484 1.00 91.00 250 GLY A C 1
ATOM 2048 O O 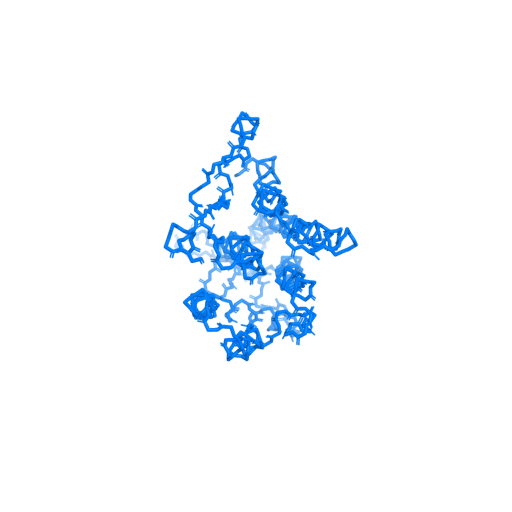. GLY A 1 250 ? -9.449 14.885 -3.053 1.00 91.00 250 GLY A O 1
ATOM 2049 N N . SER A 1 251 ? -9.171 16.108 -1.207 1.00 92.94 251 SER A N 1
ATOM 2050 C CA . SER A 1 251 ? -8.652 15.017 -0.365 1.00 92.94 251 SER A CA 1
ATOM 2051 C C . SER A 1 251 ? -9.754 14.033 0.051 1.00 92.94 251 SER A C 1
ATOM 2053 O O . SER A 1 251 ? -9.518 12.836 0.204 1.00 92.94 251 SER A O 1
ATOM 2055 N N . GLY A 1 252 ? -10.986 14.529 0.197 1.00 92.44 252 GLY A N 1
ATOM 2056 C CA . GLY A 1 252 ? -12.141 13.776 0.684 1.00 92.44 252 GLY A CA 1
ATOM 2057 C C . GLY A 1 252 ? -12.519 12.582 -0.194 1.00 92.44 252 GLY A C 1
ATOM 2058 O O . GLY A 1 252 ? -13.004 11.584 0.329 1.00 92.44 252 GLY A O 1
ATOM 2059 N N . GLN A 1 253 ? -12.231 12.636 -1.500 1.00 94.38 253 GLN A N 1
ATOM 2060 C CA . GLN A 1 253 ? -12.508 11.535 -2.436 1.00 94.38 253 GL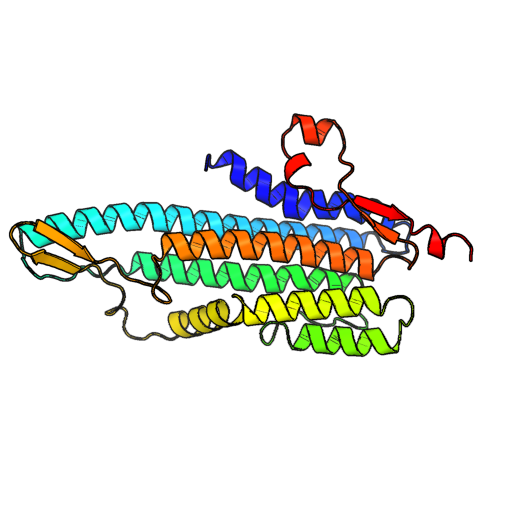N A CA 1
ATOM 2061 C C . GLN A 1 253 ? -11.703 10.261 -2.130 1.00 94.38 253 GLN A C 1
ATOM 2063 O O . GLN A 1 253 ? -12.074 9.171 -2.556 1.00 94.38 253 GLN A O 1
ATOM 2068 N N . TYR A 1 254 ? -10.595 10.404 -1.401 1.00 96.25 254 TYR A N 1
ATOM 2069 C CA . TYR A 1 254 ? -9.682 9.316 -1.072 1.00 96.25 254 TYR A CA 1
ATOM 2070 C C . TYR A 1 254 ? -9.961 8.696 0.306 1.00 96.25 254 TYR A C 1
ATOM 2072 O O . TYR A 1 254 ? -9.363 7.675 0.658 1.00 96.25 254 TYR A O 1
ATOM 2080 N N . ILE A 1 255 ? -10.870 9.281 1.091 1.00 96.50 255 ILE A N 1
ATOM 2081 C CA . ILE A 1 255 ? -11.326 8.706 2.358 1.00 96.50 255 ILE A CA 1
ATOM 2082 C C . ILE A 1 255 ? -12.329 7.599 2.051 1.00 96.50 255 ILE A C 1
ATOM 2084 O O . ILE A 1 255 ? -13.346 7.814 1.397 1.00 96.50 255 ILE A O 1
ATOM 2088 N N . LYS A 1 256 ? -12.037 6.395 2.536 1.00 96.69 256 LYS A N 1
ATOM 2089 C CA . LYS A 1 256 ? -12.814 5.188 2.253 1.00 96.69 256 LYS A CA 1
ATOM 2090 C C . LYS A 1 256 ? -13.854 4.896 3.328 1.00 96.69 256 LYS A C 1
ATOM 2092 O O . LYS A 1 256 ? -14.919 4.375 3.006 1.00 96.69 256 LYS A O 1
ATOM 2097 N N . TYR A 1 257 ? -13.560 5.236 4.583 1.00 96.50 257 TYR A N 1
ATOM 2098 C CA . TYR A 1 257 ? -14.420 4.896 5.716 1.00 96.50 257 TYR A CA 1
ATOM 2099 C C . TYR A 1 257 ? -14.624 6.062 6.675 1.00 96.50 257 TYR A C 1
ATOM 2101 O O . TYR A 1 257 ? -13.680 6.796 6.959 1.00 96.50 257 TYR A O 1
ATOM 2109 N N . SER A 1 258 ? -15.825 6.138 7.244 1.00 95.12 258 SER A N 1
ATOM 2110 C CA . SER A 1 258 ? -16.110 6.833 8.506 1.00 95.12 258 SER A CA 1
ATOM 2111 C C . SER A 1 258 ? -16.425 5.828 9.607 1.00 95.12 258 SER A C 1
ATOM 2113 O O . SER A 1 258 ? -16.726 4.663 9.334 1.00 95.12 258 SER A O 1
ATOM 2115 N N . LEU A 1 259 ? -16.407 6.293 10.854 1.00 93.50 259 LEU A N 1
ATOM 2116 C CA . LEU A 1 259 ? -17.009 5.564 11.964 1.00 93.50 259 LEU A CA 1
ATOM 2117 C C . LEU A 1 259 ? -18.513 5.819 12.018 1.00 93.50 259 LEU A C 1
ATOM 2119 O O . LEU A 1 259 ? -18.972 6.944 11.841 1.00 93.50 259 LEU A O 1
ATOM 2123 N N . SER A 1 260 ? -19.267 4.767 12.306 1.00 93.12 260 SER A N 1
ATOM 2124 C CA . SER A 1 260 ? -20.681 4.843 12.657 1.00 93.12 260 SER A CA 1
ATOM 2125 C C . SER A 1 260 ? -20.975 3.884 13.807 1.00 93.12 260 SER A C 1
ATOM 2127 O O . SER A 1 260 ? -20.097 3.132 14.246 1.00 93.12 260 SER A O 1
ATOM 2129 N N . LEU A 1 261 ? -22.202 3.936 14.310 1.00 92.31 261 LEU A N 1
ATOM 2130 C CA . LEU A 1 261 ? -22.655 3.118 15.422 1.00 92.31 261 LEU A CA 1
ATOM 2131 C C . LEU A 1 261 ? -23.594 2.031 14.903 1.00 92.31 261 LEU A C 1
ATOM 2133 O O . LEU A 1 261 ? -24.485 2.297 14.103 1.00 92.31 261 LEU A O 1
ATOM 2137 N N . ASP A 1 262 ? -23.349 0.807 15.351 1.00 89.75 262 ASP A N 1
ATOM 2138 C CA . ASP A 1 262 ? -24.106 -0.395 15.039 1.00 89.75 262 ASP A CA 1
ATOM 2139 C C . ASP A 1 262 ? -25.429 -0.378 15.821 1.00 89.75 262 ASP A C 1
ATOM 2141 O O . ASP A 1 262 ? -25.403 -0.561 17.046 1.00 89.75 262 ASP A O 1
ATOM 2145 N N . PRO A 1 263 ? -26.581 -0.151 15.158 1.00 86.50 263 PRO A N 1
ATOM 2146 C CA . PRO A 1 263 ? -27.869 -0.018 15.839 1.00 86.50 263 PRO A CA 1
ATOM 2147 C C . PRO A 1 263 ? -28.233 -1.266 16.651 1.00 86.50 263 PRO A C 1
ATOM 2149 O O . PRO A 1 263 ? -28.822 -1.158 17.730 1.00 86.50 263 PRO A O 1
ATOM 2152 N N . ASP A 1 264 ? -27.811 -2.442 16.178 1.00 85.31 264 ASP A N 1
ATOM 2153 C CA . ASP A 1 264 ? -28.107 -3.732 16.802 1.00 85.31 264 ASP A CA 1
ATOM 2154 C C . ASP A 1 264 ? -27.336 -3.929 18.117 1.00 85.31 264 ASP A C 1
ATOM 2156 O O . ASP A 1 264 ? -27.696 -4.769 18.940 1.00 85.31 264 ASP A O 1
ATOM 2160 N N . LYS A 1 265 ? -26.281 -3.136 18.349 1.00 83.31 265 LYS A N 1
ATOM 2161 C CA . LYS A 1 265 ? -25.443 -3.195 19.558 1.00 83.31 265 LYS A CA 1
ATOM 2162 C C . LYS A 1 265 ? -25.633 -2.013 20.503 1.00 83.31 265 LYS A C 1
ATOM 2164 O O . LYS A 1 265 ? -25.011 -1.991 21.560 1.00 83.31 265 LYS A O 1
ATOM 2169 N N . MET A 1 266 ? -26.464 -1.038 20.135 1.00 76.12 266 MET A N 1
ATOM 2170 C CA . MET A 1 266 ? -26.814 0.112 20.981 1.00 76.12 266 MET A CA 1
ATOM 2171 C C . MET A 1 266 ? -27.967 -0.170 21.950 1.00 76.12 266 MET A C 1
ATOM 2173 O O . MET A 1 266 ? -28.227 0.632 22.840 1.00 76.12 266 MET A O 1
ATOM 2177 N N . SER A 1 267 ? -28.680 -1.278 21.753 1.00 62.12 267 SER A N 1
ATOM 2178 C CA . SER A 1 267 ? -29.888 -1.656 22.496 1.00 62.12 267 SER A CA 1
ATOM 2179 C C . SER A 1 267 ? -29.634 -2.652 23.643 1.00 62.12 267 SER A C 1
ATOM 2181 O O . SER A 1 267 ? -30.587 -3.206 24.192 1.00 62.12 267 SER A O 1
ATOM 2183 N N . LEU A 1 268 ? -28.365 -2.855 24.017 1.00 50.00 268 LEU A N 1
ATOM 2184 C CA . LEU A 1 268 ? -27.895 -3.680 25.140 1.00 50.00 268 LEU A CA 1
ATOM 2185 C C . LEU A 1 268 ? -27.350 -2.802 26.270 1.00 50.00 268 LEU A C 1
ATOM 2187 O O . LEU A 1 268 ? -27.534 -3.201 27.441 1.00 50.00 268 LEU A O 1
#

Sequence (268 aa):
MNDTDIYNEINSRIYLQAQHLSTFLVTCGLNAKEEDKIFQITLDVTLKLQAMIYHLENYTRLDSEYQNEAMKHFCKFPNSRSNCCLLIHELEAYLFQFKSSLDVAIKVLGVLLPNYFKTNTFGNKGNRFIKNLNAFKKNKQDRIELIDKMILFIKDAQERWLNKIIDLRDTVSHHKSLGFFAYSVSENDGKIIVAKPTVLDLDPLIFMKECFRTCMEFIQDLISFSIILYLPPVFILAKPEVPTAWIESGSGQYIKYSLSLDPDKMSL

Foldseek 3Di:
DPLVVVLLLLCLLQQVLLVQLCPCVVVQPQDPVLVVLSNVLSVVLSVLLVLLVVLLVVLVVLVVVQLVVQVVVCVVPPFDKAQSVVNLVSLLSNLVSLQVSQLSLLCNLCSLPVVQRVRNGCPPQVPSVLVSLVVVCVVCVLCVVLSVVVSVLSVVCCVPPSVLSVVLSVVSVPDPDSVQQIWTWHDDPNDIDIDGRDDPNHDSSVVSVVSSVVSSNSSSVSSSSSSQVSGPSQKDWDADDDDPVCVVVVSSVSNGTHIDGDPVPVVD

pLDDT: mean 89.17, std 9.47, range [47.75, 98.25]

Radius of gyration: 22.21 Å; chains: 1; bounding box: 56×38×69 Å

Secondary structure (DSSP, 8-state):
--HHHHHHHHHIIIIIHHHHHHTTTTTTT--HHHHHHHHHHHHHHHHHHHHHHHHHHHHHHHHHHHHHHHHHHHHHSTT-EEE-HHHHHHHHHHHHHHHHHHHHHTHHHHHHSTTT---SS-GGGGHHHHHHHHHHHHH-GGGHHHHHHHHHHHHHHIIIIIHHHHHHHHHHTT-S-GGGSEEEEEEETTEEEEEPP-BTTB-HHHHHHHHHHHHHHHHHHHHHHHHHHHS-TTEEEES----HHHHHTT-GGG---EEEE-GGGS--